Protein AF-A0AAD3DEB6-F1 (afdb_monomer_lite)

pLDDT: mean 83.38, std 15.37, range [36.12, 97.19]

Organism: NCBI:txid47775

Radius of gyration: 23.71 Å; chains: 1; bounding box: 63×52×64 Å

Foldseek 3Di:
DVVVVLLVVLLVQCPDPDDDLVSLVVSCVVSVHDSVVSLQQVQQVDPDDDDDLCCVQQPVNVVVSVNRHDPVVDDDDDDPCVCNVVSNVVSLDDKDFLVLLVLQLVLLVVLLVLLVVCVVVVHQAAAPDDPPDDDRPGDGSVVLSVVSVLVSQLSVVLQVLLVVQAVPWDDDDPDPDPDPDDPARWDKDQLVVVQVSSVVSVLHPVCLVVLLVSLVRSQVSQVVVCVVVVNPDDPRSSPSSVSVNVSSVSSSCQQDFPDPDPPGHRNSRVDMWIWHFDADPDPPGGTTIMID

Sequence (292 aa):
QLKFGKYRNAAASLVGPVPDIEELVAAGKTHGVCPFFLGRDAGKEADIVFLPYNYLLDPSTRRTMADSINWSNAVVIFDEAHNVESVSSDSCSFDITAKQLADAMAETKRCKEVCLERIERGQVALADVPAAGGEAQGPDYRRLAADMDLLASVLKALETGLHTLAAKLPPPPLHGGGGGGGGDSGLTRPGSFLFEFLAQFNITSHTISALNAAIDAASDVLAAAEVEAGRTSGRASTVALQHLQSCLNLAFSTLEPLSDKPGAPPAHKGFRVHVHMQRSWGADKLAAPTLS

InterPro domains:
  IPR002464 DNA/RNA helicase, ATP-dependent, DEAH-box type, conserved site [PS00690] (74-83)
  IPR010614 RAD3-like helicase, DEAD [PF06733] (12-101)
  IPR014013 Helicase superfamily 1/2, ATP-binding domain, DinG/Rad3-type [PS51193] (1-125)
  IPR027417 P-loop containing nucleoside triphosphate hydrolase [G3DSA:3.40.50.300] (2-126)
  IPR045028 Helicase superfamily 1/2, DinG/Rad3-like [PTHR11472] (17-276)
  IPR057498 Rtel1 helicase, ARCH domain [PF23109] (184-279)

Structure (mmCIF, N/CA/C/O backbone):
data_AF-A0AAD3DEB6-F1
#
_entry.id   AF-A0AAD3DEB6-F1
#
loop_
_atom_site.group_PDB
_atom_site.id
_atom_site.type_symbol
_atom_site.label_atom_id
_a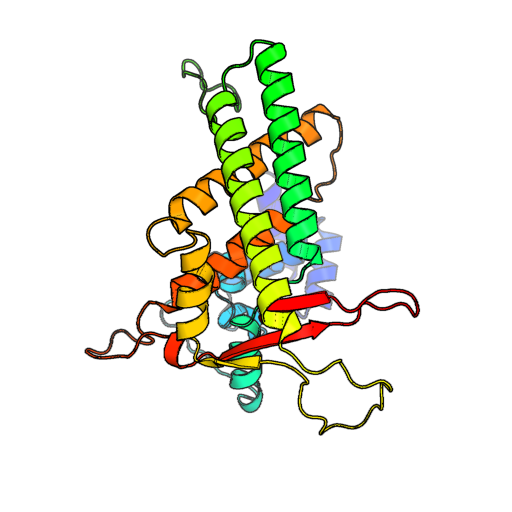tom_site.label_alt_id
_atom_site.label_comp_id
_atom_site.label_asym_id
_atom_site.label_entity_id
_atom_site.label_seq_id
_atom_site.pdbx_PDB_ins_code
_atom_site.Cartn_x
_atom_site.Cartn_y
_atom_site.Cartn_z
_atom_site.occupancy
_atom_site.B_iso_or_equiv
_atom_site.auth_seq_id
_atom_site.auth_comp_id
_atom_site.auth_asym_id
_atom_site.auth_atom_id
_atom_site.pdbx_PDB_model_num
ATOM 1 N N . GLN A 1 1 ? -16.444 -0.164 -30.195 1.00 37.94 1 GLN A N 1
ATOM 2 C CA . GLN A 1 1 ? -15.793 -0.669 -31.427 1.00 37.94 1 GLN A CA 1
ATOM 3 C C . GLN A 1 1 ? -14.828 0.336 -32.087 1.00 37.94 1 GLN A C 1
ATOM 5 O O . GLN A 1 1 ? -13.808 -0.103 -32.589 1.00 37.94 1 GLN A O 1
ATOM 10 N N . LEU A 1 2 ? -15.035 1.665 -32.010 1.00 38.44 2 LEU A N 1
ATOM 11 C CA . LEU A 1 2 ? -14.118 2.672 -32.600 1.00 38.44 2 LEU A CA 1
ATOM 12 C C . LEU A 1 2 ? -12.724 2.804 -31.935 1.00 38.44 2 LEU A C 1
ATOM 14 O O . LEU A 1 2 ? -11.770 3.178 -32.611 1.00 38.44 2 LEU A O 1
ATOM 18 N N . LYS A 1 3 ? -12.577 2.501 -30.632 1.00 49.97 3 LYS A N 1
ATOM 19 C CA . LYS A 1 3 ? -11.284 2.623 -29.919 1.00 49.97 3 LYS A CA 1
ATOM 20 C C . LYS A 1 3 ? -10.227 1.641 -30.448 1.00 49.97 3 LYS A C 1
ATOM 22 O O . LYS A 1 3 ? -9.112 2.064 -30.716 1.00 49.97 3 LYS A O 1
ATOM 27 N N . PHE A 1 4 ? -10.594 0.381 -30.689 1.00 57.25 4 PHE A N 1
ATOM 28 C CA . PHE A 1 4 ? -9.667 -0.651 -31.182 1.00 57.25 4 PHE A CA 1
ATOM 29 C C . PHE A 1 4 ? -9.112 -0.350 -32.583 1.00 57.25 4 PHE A C 1
ATOM 31 O O . PHE A 1 4 ? -7.948 -0.627 -32.853 1.00 57.25 4 PHE A O 1
ATOM 38 N N . GLY A 1 5 ? -9.905 0.286 -33.454 1.00 65.31 5 GLY A N 1
ATOM 39 C CA . GLY A 1 5 ? -9.444 0.683 -34.789 1.00 65.31 5 GLY A CA 1
ATOM 40 C C . GLY A 1 5 ? -8.308 1.710 -34.752 1.00 65.31 5 GLY A C 1
ATOM 41 O O . GLY A 1 5 ? -7.364 1.602 -35.527 1.00 65.31 5 GLY A O 1
ATOM 42 N N . LYS A 1 6 ? -8.355 2.668 -33.812 1.00 72.25 6 LYS A N 1
ATOM 43 C CA . LYS A 1 6 ? -7.310 3.694 -33.668 1.00 72.25 6 LYS A CA 1
ATOM 44 C C . LYS A 1 6 ? -5.983 3.115 -33.178 1.00 72.25 6 LYS A C 1
ATOM 46 O O . LYS A 1 6 ? -4.951 3.447 -33.747 1.00 72.25 6 LYS A O 1
ATOM 51 N N . TYR A 1 7 ? -6.015 2.232 -32.174 1.00 74.75 7 TYR A N 1
ATOM 52 C CA . TYR A 1 7 ? -4.805 1.566 -31.670 1.00 74.75 7 TYR A CA 1
ATOM 53 C C . TYR A 1 7 ? -4.167 0.675 -32.735 1.00 74.75 7 TYR A C 1
ATOM 55 O O . TYR A 1 7 ? -2.957 0.725 -32.920 1.00 74.75 7 TYR A O 1
ATOM 63 N N . ARG A 1 8 ? -4.977 -0.058 -33.511 1.00 73.81 8 ARG A N 1
ATOM 64 C CA . ARG A 1 8 ? -4.469 -0.889 -34.609 1.00 73.81 8 ARG A CA 1
ATOM 65 C C . ARG A 1 8 ? -3.805 -0.064 -35.715 1.00 73.81 8 ARG A C 1
ATOM 67 O O . ARG A 1 8 ? -2.765 -0.462 -36.220 1.00 73.81 8 ARG A O 1
ATOM 74 N N . ASN A 1 9 ? -4.381 1.083 -36.074 1.00 77.94 9 ASN A N 1
ATOM 75 C CA . ASN A 1 9 ? -3.792 1.975 -37.076 1.00 77.94 9 ASN A CA 1
ATOM 76 C C . ASN A 1 9 ? -2.497 2.627 -36.566 1.00 77.94 9 ASN A C 1
ATOM 78 O O . ASN A 1 9 ? -1.526 2.711 -37.310 1.00 77.94 9 ASN A O 1
ATOM 82 N N . ALA A 1 10 ? -2.460 3.024 -35.289 1.00 79.50 10 ALA A N 1
ATOM 83 C CA . ALA A 1 10 ? -1.251 3.544 -34.659 1.00 79.50 10 ALA A CA 1
ATOM 84 C C . ALA A 1 10 ? -0.136 2.486 -34.606 1.00 79.50 10 ALA A C 1
ATOM 86 O O . ALA A 1 10 ? 0.997 2.778 -34.971 1.00 79.50 10 ALA A O 1
ATOM 87 N N . ALA A 1 11 ? -0.462 1.243 -34.241 1.00 76.94 11 ALA A N 1
ATOM 88 C CA . ALA A 1 11 ? 0.489 0.132 -34.260 1.00 76.94 11 ALA A CA 1
ATOM 89 C C . ALA A 1 11 ? 0.989 -0.168 -35.683 1.00 76.94 11 ALA A C 1
ATOM 91 O O . ALA A 1 11 ? 2.180 -0.359 -35.888 1.00 76.94 11 ALA A O 1
ATOM 92 N N . ALA A 1 12 ? 0.107 -0.122 -36.687 1.00 75.75 12 ALA A N 1
ATOM 93 C CA . ALA A 1 12 ? 0.498 -0.282 -38.087 1.00 75.75 12 ALA A CA 1
ATOM 94 C C . ALA A 1 12 ? 1.452 0.828 -38.573 1.00 75.75 12 ALA A C 1
ATOM 96 O O . ALA A 1 12 ? 2.298 0.573 -39.422 1.00 75.75 12 ALA A O 1
ATOM 97 N N . SER A 1 13 ? 1.348 2.046 -38.029 1.00 77.50 13 SER A N 1
ATOM 98 C CA . SER A 1 13 ? 2.284 3.139 -38.341 1.00 77.50 13 SER A CA 1
ATOM 99 C C . SER A 1 13 ? 3.669 2.978 -37.704 1.00 77.50 13 SER A C 1
ATOM 101 O O . SER A 1 13 ? 4.592 3.676 -38.107 1.00 77.50 13 SER A O 1
ATOM 103 N N . LEU A 1 14 ? 3.810 2.049 -36.752 1.00 74.38 14 LEU A N 1
ATOM 104 C CA . LEU A 1 14 ? 5.081 1.647 -36.140 1.00 74.38 14 LEU A CA 1
ATOM 105 C C . LEU A 1 14 ? 5.722 0.448 -36.867 1.00 74.38 14 LEU A C 1
ATOM 107 O O . LEU A 1 14 ? 6.732 -0.079 -36.415 1.00 74.38 14 LEU A O 1
ATOM 111 N N . VAL A 1 15 ? 5.136 -0.016 -37.978 1.00 65.38 15 VAL A N 1
ATOM 112 C CA . VAL A 1 15 ? 5.693 -1.114 -38.781 1.00 65.38 15 VAL A CA 1
ATOM 113 C C . VAL A 1 15 ? 6.899 -0.584 -39.561 1.00 65.38 15 VAL A C 1
ATOM 115 O O . VAL A 1 15 ? 6.748 0.125 -40.556 1.00 65.38 15 VAL A O 1
ATOM 118 N N . GLY A 1 16 ? 8.099 -0.915 -39.087 1.00 69.81 16 GLY A N 1
ATOM 119 C CA . GLY A 1 16 ? 9.371 -0.388 -39.581 1.00 69.81 16 GLY A CA 1
ATOM 120 C C . GLY A 1 16 ? 10.553 -0.840 -38.704 1.00 69.81 16 GLY A C 1
ATOM 121 O O . GLY A 1 16 ? 10.482 -1.937 -38.145 1.00 69.81 16 GLY A O 1
ATOM 122 N N . PRO A 1 17 ? 11.652 -0.061 -38.595 1.00 70.25 17 PRO A N 1
ATOM 123 C CA . PRO A 1 17 ? 12.704 -0.330 -37.608 1.00 70.25 17 PRO A CA 1
ATOM 124 C C . PRO A 1 17 ? 12.130 -0.357 -36.180 1.00 70.25 17 PRO A C 1
ATOM 126 O O . PRO A 1 17 ? 11.039 0.151 -35.943 1.00 70.25 17 PRO A O 1
ATOM 129 N N . VAL A 1 18 ? 12.850 -0.987 -35.244 1.00 79.62 18 VAL A N 1
ATOM 130 C CA . VAL A 1 18 ? 12.429 -1.111 -33.836 1.00 79.62 18 VAL A CA 1
ATOM 131 C C . VAL A 1 18 ? 12.101 0.280 -33.279 1.00 79.62 18 VAL A C 1
ATOM 133 O O . VAL A 1 18 ? 13.022 1.097 -33.210 1.00 79.62 18 VAL A O 1
ATOM 136 N N . PRO A 1 19 ? 10.838 0.556 -32.895 1.00 80.88 19 PRO A N 1
ATOM 137 C CA . PRO A 1 19 ? 10.444 1.899 -32.516 1.00 80.88 19 PRO A CA 1
ATOM 138 C C . PRO A 1 19 ? 11.004 2.272 -31.148 1.00 80.88 19 PRO A C 1
ATOM 140 O O . PRO A 1 19 ? 10.922 1.487 -30.198 1.00 80.88 19 PRO A O 1
ATOM 143 N N . ASP A 1 20 ? 11.540 3.483 -31.042 1.00 86.69 20 ASP A N 1
ATOM 144 C CA . ASP A 1 20 ? 11.929 4.068 -29.762 1.00 86.69 20 ASP A CA 1
ATOM 145 C C . ASP A 1 20 ? 10.734 4.740 -29.051 1.00 86.69 20 ASP A C 1
ATOM 147 O O . ASP A 1 20 ? 9.575 4.696 -29.491 1.00 86.69 20 ASP A O 1
ATOM 151 N N . ILE A 1 21 ? 10.998 5.325 -27.880 1.00 88.12 21 ILE A N 1
ATOM 152 C CA . ILE A 1 21 ? 9.961 5.959 -27.055 1.00 88.12 21 ILE A CA 1
ATOM 153 C C . ILE A 1 21 ? 9.402 7.199 -27.768 1.00 88.12 21 ILE A C 1
ATOM 155 O O . ILE A 1 21 ? 8.198 7.477 -27.704 1.00 88.12 21 ILE A O 1
ATOM 159 N N . GLU A 1 22 ? 10.255 7.945 -28.457 1.00 91.00 22 GLU A N 1
ATOM 160 C CA . GLU A 1 22 ? 9.931 9.162 -29.184 1.00 91.00 22 GLU A CA 1
ATOM 161 C C . GLU A 1 22 ? 8.988 8.872 -30.363 1.00 91.00 22 GLU A C 1
ATOM 163 O O . GLU A 1 22 ? 7.985 9.579 -30.545 1.00 91.00 22 GLU A O 1
ATOM 168 N N . GLU A 1 23 ? 9.238 7.794 -31.103 1.00 89.12 23 GLU A N 1
ATOM 169 C CA . GLU A 1 23 ? 8.397 7.302 -32.195 1.00 89.12 23 GLU A CA 1
ATOM 170 C C . GLU A 1 23 ? 7.039 6.790 -31.690 1.00 89.12 23 GLU A C 1
ATOM 172 O O . GLU A 1 23 ? 5.996 7.143 -32.256 1.00 89.12 23 GLU A O 1
ATOM 177 N N . LEU A 1 24 ? 7.008 6.060 -30.568 1.00 88.19 24 LEU A N 1
ATOM 178 C CA . LEU A 1 24 ? 5.763 5.663 -29.890 1.00 88.19 24 LEU A CA 1
ATOM 179 C C . LEU A 1 24 ? 4.907 6.880 -29.506 1.00 88.19 24 LEU A C 1
ATOM 181 O O . LEU A 1 24 ? 3.682 6.889 -29.696 1.00 88.19 24 LEU A O 1
ATOM 185 N N . VAL A 1 25 ? 5.540 7.936 -28.987 1.00 91.56 25 VAL A N 1
ATOM 186 C CA . VAL A 1 25 ? 4.861 9.190 -28.636 1.00 91.56 25 VAL A CA 1
ATOM 187 C C . VAL A 1 25 ? 4.337 9.904 -29.883 1.00 91.56 25 VAL A C 1
ATOM 189 O O . VAL A 1 25 ? 3.200 10.393 -29.871 1.00 91.56 25 VAL A O 1
ATOM 192 N N . ALA A 1 26 ? 5.120 9.958 -30.961 1.00 90.75 26 ALA A N 1
ATOM 193 C CA . ALA A 1 26 ? 4.710 10.568 -32.224 1.00 90.75 26 ALA A CA 1
ATOM 194 C C . ALA A 1 26 ? 3.516 9.830 -32.858 1.00 90.75 26 ALA A C 1
ATOM 196 O O . ALA A 1 26 ? 2.528 10.468 -33.249 1.00 90.75 26 ALA A O 1
ATOM 197 N N . ALA A 1 27 ? 3.551 8.495 -32.884 1.00 88.94 27 ALA A N 1
ATOM 198 C CA . ALA A 1 27 ? 2.462 7.660 -33.385 1.00 88.94 27 ALA A CA 1
ATOM 199 C C . ALA A 1 27 ? 1.182 7.842 -32.556 1.00 88.94 27 ALA A C 1
ATOM 201 O O . ALA A 1 27 ? 0.096 8.028 -33.122 1.00 88.94 27 ALA A O 1
ATOM 202 N N . GLY A 1 28 ? 1.309 7.868 -31.224 1.00 90.62 28 GLY A N 1
ATOM 203 C CA . GLY A 1 28 ? 0.190 8.109 -30.316 1.00 90.62 28 GLY A CA 1
ATOM 204 C C . GLY A 1 28 ? -0.465 9.476 -30.527 1.00 90.62 28 GLY A C 1
ATOM 205 O O . GLY A 1 28 ? -1.690 9.560 -30.654 1.00 90.62 28 GLY A O 1
ATOM 206 N N . LYS A 1 29 ? 0.338 10.540 -30.667 1.00 90.88 29 LYS A N 1
ATOM 207 C CA . LYS A 1 29 ? -0.156 11.896 -30.976 1.00 90.88 29 LYS A CA 1
ATOM 208 C C . LYS A 1 29 ? -0.878 11.952 -32.322 1.00 90.88 29 LYS A C 1
ATOM 210 O O . LYS A 1 29 ? -1.973 12.504 -32.393 1.00 90.88 29 LYS A O 1
ATOM 215 N N . THR A 1 30 ? -0.299 11.347 -33.357 1.00 91.12 30 THR A N 1
ATOM 216 C CA . THR A 1 30 ? -0.853 11.343 -34.723 1.00 91.12 30 THR A CA 1
ATOM 217 C C . THR A 1 30 ? -2.222 10.665 -34.784 1.00 91.12 30 THR A C 1
ATOM 219 O O . THR A 1 30 ? -3.137 11.155 -35.443 1.00 91.12 30 THR A O 1
ATOM 222 N N . HIS A 1 31 ? -2.391 9.562 -34.054 1.00 89.00 31 HIS A N 1
ATOM 223 C CA . HIS A 1 31 ? -3.609 8.748 -34.099 1.00 89.00 31 HIS A CA 1
ATOM 224 C C . HIS A 1 31 ? -4.587 9.025 -32.945 1.00 89.00 31 HIS A C 1
ATOM 226 O O . HIS A 1 31 ? -5.664 8.421 -32.879 1.00 89.00 31 HIS A O 1
ATOM 232 N N . GLY A 1 32 ? -4.241 9.945 -32.038 1.00 90.94 32 GLY A N 1
ATOM 233 C CA . GLY A 1 32 ? -5.049 10.284 -30.867 1.00 90.94 32 GLY A CA 1
ATOM 234 C C . GLY A 1 32 ? -5.231 9.103 -29.911 1.00 90.94 32 GLY A C 1
ATOM 235 O O . GLY A 1 32 ? -6.334 8.893 -29.396 1.00 90.94 32 GLY A O 1
ATOM 236 N N . VAL A 1 33 ? -4.176 8.310 -29.718 1.00 90.69 33 VAL A N 1
ATOM 237 C CA . VAL A 1 33 ? -4.129 7.194 -28.765 1.00 90.69 33 VAL A CA 1
ATOM 238 C C . VAL A 1 33 ? -3.045 7.435 -27.722 1.00 90.69 33 VAL A C 1
ATOM 240 O O . VAL A 1 33 ? -2.086 8.167 -27.953 1.00 90.69 33 VAL A O 1
ATOM 243 N N . CYS A 1 34 ? -3.203 6.833 -26.548 1.00 90.62 34 CYS A N 1
ATOM 244 C CA . CYS A 1 34 ? -2.222 6.968 -25.481 1.00 90.62 34 CYS A CA 1
ATOM 245 C C . CYS A 1 34 ? -0.965 6.142 -25.823 1.00 90.62 34 CYS A C 1
ATOM 247 O O . CYS A 1 34 ? -1.102 4.925 -25.975 1.00 90.62 34 CYS A O 1
ATOM 249 N N . PRO A 1 35 ? 0.239 6.748 -25.898 1.00 89.81 35 PRO A N 1
ATOM 250 C CA . PRO A 1 35 ? 1.478 6.026 -26.205 1.00 89.81 35 PRO A CA 1
ATOM 251 C C . PRO A 1 35 ? 1.768 4.882 -25.228 1.00 89.81 35 PRO A C 1
ATOM 253 O O . PRO A 1 35 ? 2.204 3.815 -25.639 1.00 89.81 35 PRO A O 1
ATOM 256 N N . PHE A 1 36 ? 1.448 5.073 -23.944 1.00 88.12 36 PHE A N 1
ATOM 257 C CA . PHE A 1 36 ? 1.596 4.041 -22.917 1.00 88.12 36 PHE A CA 1
ATOM 258 C C . PHE A 1 36 ? 0.767 2.788 -23.235 1.00 88.12 36 PHE A C 1
ATOM 260 O O . PHE A 1 36 ? 1.300 1.684 -23.284 1.00 88.12 36 PHE A O 1
ATOM 267 N N . PHE A 1 37 ? -0.533 2.950 -23.507 1.00 87.25 37 PHE A N 1
ATOM 268 C CA . PHE A 1 37 ? -1.393 1.813 -23.849 1.00 87.25 37 PHE A CA 1
ATOM 269 C C . PHE A 1 37 ? -1.052 1.216 -25.217 1.00 87.25 37 PHE A C 1
ATOM 271 O O . PHE A 1 37 ? -1.186 0.010 -25.393 1.00 87.25 37 PHE A O 1
ATOM 278 N N . LEU A 1 38 ? -0.573 2.039 -26.155 1.00 87.06 38 LEU A N 1
ATOM 279 C CA . LEU A 1 38 ? -0.091 1.579 -27.455 1.00 87.06 38 LEU A CA 1
ATOM 280 C C . LEU A 1 38 ? 1.123 0.650 -27.307 1.00 87.06 38 LEU A C 1
ATOM 282 O O . LEU A 1 38 ? 1.094 -0.455 -27.840 1.00 87.06 38 LEU A O 1
ATOM 286 N N . GLY A 1 39 ? 2.143 1.056 -26.543 1.00 85.94 39 GLY A N 1
ATOM 287 C CA . GLY A 1 39 ? 3.310 0.215 -26.255 1.00 85.94 39 GLY A CA 1
ATOM 288 C C . GLY A 1 39 ? 2.942 -1.046 -25.468 1.00 85.94 39 GLY A C 1
ATOM 289 O O . GLY A 1 39 ? 3.437 -2.129 -25.765 1.00 85.94 39 GLY A O 1
ATOM 290 N N . ARG A 1 40 ? 2.001 -0.934 -24.522 1.00 85.75 40 ARG A N 1
ATOM 291 C CA . ARG A 1 40 ? 1.504 -2.074 -23.739 1.00 85.75 40 ARG A CA 1
ATOM 292 C C . ARG A 1 40 ? 0.805 -3.130 -24.599 1.00 85.75 40 ARG A C 1
ATOM 294 O O . ARG A 1 40 ? 0.974 -4.320 -24.357 1.00 85.75 40 ARG A O 1
ATOM 301 N N . ASP A 1 41 ? 0.007 -2.707 -25.578 1.00 84.50 41 ASP A N 1
ATOM 302 C CA . ASP A 1 41 ? -0.624 -3.634 -26.521 1.00 84.50 41 ASP A CA 1
ATOM 303 C C . ASP A 1 41 ? 0.392 -4.211 -27.516 1.00 84.50 41 ASP A C 1
ATOM 305 O O . ASP A 1 41 ? 0.298 -5.392 -27.836 1.00 84.50 41 ASP A O 1
ATOM 309 N N . ALA A 1 42 ? 1.381 -3.423 -27.956 1.00 82.25 42 ALA A N 1
ATOM 310 C CA . ALA A 1 42 ? 2.460 -3.903 -28.823 1.00 82.25 42 ALA A CA 1
ATOM 311 C C . ALA A 1 42 ? 3.339 -4.970 -28.143 1.00 82.25 42 ALA A C 1
ATOM 313 O O . ALA A 1 42 ? 3.732 -5.935 -28.792 1.00 82.25 42 ALA A O 1
ATOM 314 N N . GLY A 1 43 ? 3.585 -4.846 -26.833 1.00 83.44 43 GLY A N 1
ATOM 315 C CA . GLY A 1 43 ? 4.366 -5.815 -26.054 1.00 83.44 43 GLY A CA 1
ATOM 316 C C . GLY A 1 43 ? 3.806 -7.243 -26.056 1.00 83.44 43 GLY A C 1
ATOM 317 O O . GLY A 1 43 ? 4.569 -8.188 -25.878 1.00 83.44 43 GLY A O 1
ATOM 318 N N . LYS A 1 44 ? 2.502 -7.421 -26.319 1.00 84.88 44 LYS A N 1
ATOM 319 C CA . LYS A 1 44 ? 1.848 -8.743 -26.352 1.00 84.88 44 LYS A CA 1
ATOM 320 C C . LYS A 1 44 ? 2.359 -9.637 -27.479 1.00 84.88 44 LYS A C 1
ATOM 322 O O . LYS A 1 44 ? 2.390 -10.851 -27.316 1.00 84.88 44 LYS A O 1
ATOM 327 N N . GLU A 1 45 ? 2.735 -9.025 -28.598 1.00 82.06 45 GLU A N 1
ATOM 328 C CA . GLU A 1 45 ? 3.193 -9.699 -29.819 1.00 82.06 45 GLU A CA 1
ATOM 329 C C . GLU A 1 45 ? 4.696 -9.460 -30.067 1.00 82.06 45 GLU A C 1
ATOM 331 O O . GLU A 1 45 ? 5.197 -9.742 -31.151 1.00 82.06 45 GLU A O 1
ATOM 336 N N . ALA A 1 46 ? 5.417 -8.885 -29.097 1.00 85.19 46 ALA A N 1
ATOM 337 C CA . ALA A 1 46 ? 6.827 -8.543 -29.246 1.00 85.19 46 ALA A CA 1
ATOM 338 C C . ALA A 1 46 ? 7.739 -9.750 -28.975 1.00 85.19 46 ALA A C 1
ATOM 340 O O . ALA A 1 46 ? 7.589 -10.436 -27.965 1.00 85.19 46 ALA A O 1
ATOM 341 N N . ASP A 1 47 ? 8.748 -9.946 -29.829 1.00 87.94 47 ASP A N 1
ATOM 342 C CA . ASP A 1 47 ? 9.787 -10.968 -29.624 1.00 87.94 47 ASP A CA 1
ATOM 343 C C . ASP A 1 47 ? 10.792 -10.573 -28.525 1.00 87.94 47 ASP A C 1
ATOM 345 O O . ASP A 1 47 ? 11.353 -11.428 -27.840 1.00 87.94 47 ASP A O 1
ATOM 349 N N . ILE A 1 48 ? 11.043 -9.267 -28.366 1.00 89.56 48 ILE A N 1
ATOM 350 C CA . ILE A 1 48 ? 11.981 -8.694 -27.393 1.00 89.56 48 ILE A CA 1
ATOM 351 C C . ILE A 1 48 ? 11.295 -7.528 -26.683 1.00 89.56 48 ILE A C 1
ATOM 353 O O . ILE A 1 48 ? 10.800 -6.603 -27.326 1.00 89.56 48 ILE A O 1
ATOM 357 N N . VAL A 1 49 ? 11.315 -7.548 -25.349 1.00 89.50 49 VAL A N 1
ATOM 358 C CA . VAL A 1 49 ? 10.773 -6.479 -24.504 1.00 89.50 49 VAL A CA 1
ATOM 359 C C . VAL A 1 49 ? 11.883 -5.936 -23.611 1.00 89.50 49 VAL A C 1
ATOM 361 O O . VAL A 1 49 ? 12.432 -6.659 -22.782 1.00 89.50 49 VAL A O 1
ATOM 364 N N . PHE A 1 50 ? 12.191 -4.647 -23.757 1.00 90.38 50 PHE A N 1
ATOM 365 C CA . PHE A 1 50 ? 13.070 -3.936 -22.832 1.00 90.38 50 PHE A CA 1
ATOM 366 C C . PHE A 1 50 ? 12.266 -3.488 -21.616 1.00 90.38 50 PHE A C 1
ATOM 368 O O . PHE A 1 50 ? 11.284 -2.755 -21.744 1.00 90.38 50 PHE A O 1
ATOM 375 N N . LEU A 1 51 ? 12.679 -3.942 -20.435 1.00 88.94 51 LEU A N 1
ATOM 376 C CA . LEU A 1 51 ? 11.920 -3.770 -19.207 1.00 88.94 51 LEU A CA 1
ATOM 377 C C . LEU A 1 51 ? 12.830 -3.274 -18.072 1.00 88.94 51 LEU A C 1
ATOM 379 O O . LEU A 1 51 ? 13.841 -3.917 -17.788 1.00 88.94 51 LEU A O 1
ATOM 383 N N . PRO A 1 52 ? 12.477 -2.179 -17.377 1.00 89.81 52 PRO A N 1
ATOM 384 C CA . PRO A 1 52 ? 13.150 -1.804 -16.140 1.00 89.81 52 PRO A CA 1
ATOM 385 C C . PRO A 1 52 ? 12.948 -2.870 -15.053 1.00 89.81 52 PRO A C 1
ATOM 387 O O . PRO A 1 52 ? 11.894 -3.503 -14.979 1.00 89.81 52 PRO A O 1
ATOM 390 N N . TYR A 1 53 ? 13.919 -3.034 -14.154 1.00 92.00 53 TYR A N 1
ATOM 391 C CA . TYR A 1 53 ? 13.886 -4.076 -13.119 1.00 92.00 53 TYR A CA 1
ATOM 392 C C . TYR A 1 53 ? 12.617 -4.091 -12.265 1.00 92.00 53 TYR A C 1
ATOM 394 O O . TYR A 1 53 ? 12.088 -5.162 -11.974 1.00 92.00 53 TYR A O 1
ATOM 402 N N . ASN A 1 54 ? 12.102 -2.924 -11.874 1.00 88.81 54 ASN A N 1
ATOM 403 C CA . ASN A 1 54 ? 10.929 -2.831 -11.006 1.00 88.81 54 ASN A CA 1
ATOM 404 C C . ASN A 1 54 ? 9.677 -3.462 -11.637 1.00 88.81 54 ASN A C 1
ATOM 406 O O . ASN A 1 54 ? 8.844 -3.996 -10.921 1.00 88.81 54 ASN A O 1
ATOM 410 N N . TYR A 1 55 ? 9.559 -3.511 -12.963 1.00 88.81 55 TYR A N 1
ATOM 411 C CA . TYR A 1 55 ? 8.409 -4.144 -13.616 1.00 88.81 55 TYR A CA 1
ATOM 412 C C . TYR A 1 55 ? 8.455 -5.680 -13.547 1.00 88.81 55 TYR A C 1
ATOM 414 O O . TYR A 1 55 ? 7.436 -6.336 -13.765 1.00 88.81 55 TYR A O 1
ATOM 422 N N . LEU A 1 56 ? 9.623 -6.253 -13.242 1.00 89.25 56 LEU A N 1
ATOM 423 C CA . LEU A 1 56 ? 9.813 -7.685 -13.015 1.00 89.25 56 LEU A CA 1
ATOM 424 C C . LEU A 1 56 ? 9.841 -8.033 -11.519 1.00 89.25 56 LEU A C 1
ATOM 426 O O . LEU A 1 56 ? 9.288 -9.063 -11.118 1.00 89.25 56 LEU A O 1
ATOM 430 N N . LEU A 1 57 ? 10.518 -7.207 -10.719 1.00 89.62 57 LEU A N 1
ATOM 431 C CA . LEU A 1 57 ? 10.849 -7.494 -9.323 1.00 89.62 57 LEU A CA 1
ATOM 432 C C . LEU A 1 57 ? 9.781 -7.015 -8.336 1.00 89.62 57 LEU A C 1
ATOM 434 O O . LEU A 1 57 ? 9.549 -7.715 -7.355 1.00 89.62 57 LEU A O 1
ATOM 438 N N . ASP A 1 58 ? 9.092 -5.897 -8.598 1.00 87.25 58 ASP A N 1
ATOM 439 C CA . ASP A 1 58 ? 7.954 -5.470 -7.777 1.00 87.25 58 ASP A CA 1
ATOM 440 C C . ASP A 1 58 ? 6.690 -6.248 -8.199 1.00 87.25 58 ASP A C 1
ATOM 442 O O . ASP A 1 58 ? 6.200 -6.084 -9.326 1.00 87.25 58 ASP A O 1
ATOM 446 N N . PRO A 1 59 ? 6.110 -7.084 -7.312 1.00 82.44 59 PRO A N 1
ATOM 447 C CA . PRO A 1 59 ? 4.907 -7.851 -7.620 1.00 82.44 59 PRO A CA 1
ATOM 448 C C . PRO A 1 59 ? 3.704 -6.984 -8.006 1.00 82.44 59 PRO A C 1
ATOM 450 O O . PRO A 1 59 ? 2.864 -7.430 -8.795 1.00 82.44 59 PRO A O 1
ATOM 453 N N . SER A 1 60 ? 3.590 -5.772 -7.453 1.00 82.06 60 SER A N 1
ATOM 454 C CA . SER A 1 60 ? 2.511 -4.838 -7.776 1.00 82.06 60 SER A CA 1
ATOM 455 C C . SER A 1 60 ? 2.620 -4.383 -9.226 1.00 82.06 60 SER A C 1
ATOM 457 O O . SER A 1 60 ? 1.716 -4.651 -10.025 1.00 82.06 60 SER A O 1
ATOM 459 N N . THR A 1 61 ? 3.766 -3.806 -9.597 1.00 85.62 61 THR A N 1
ATOM 460 C CA . THR A 1 61 ? 4.027 -3.363 -10.971 1.00 85.62 61 THR A CA 1
ATOM 461 C C . THR A 1 61 ? 3.937 -4.530 -11.958 1.00 85.62 61 THR A C 1
ATOM 463 O O . THR A 1 61 ? 3.254 -4.412 -12.980 1.00 85.62 61 THR A O 1
ATOM 466 N N . ARG A 1 62 ? 4.506 -5.698 -11.632 1.00 87.06 62 ARG A N 1
ATOM 467 C CA . ARG A 1 62 ? 4.444 -6.885 -12.500 1.00 87.06 62 ARG A CA 1
ATOM 468 C C . ARG A 1 62 ? 3.012 -7.325 -12.806 1.00 87.06 62 ARG A C 1
ATOM 470 O O . ARG A 1 62 ? 2.715 -7.654 -13.952 1.00 87.06 62 ARG A O 1
ATOM 477 N N . ARG A 1 63 ? 2.101 -7.293 -11.823 1.00 85.12 63 ARG A N 1
ATOM 478 C CA . ARG A 1 63 ? 0.676 -7.616 -12.043 1.00 85.12 63 ARG A CA 1
ATOM 479 C C . ARG A 1 63 ? 0.002 -6.647 -13.010 1.00 85.12 63 ARG A C 1
ATOM 481 O O . ARG A 1 63 ? -0.778 -7.088 -13.846 1.00 85.12 63 ARG A O 1
ATOM 488 N N . THR A 1 64 ? 0.330 -5.355 -12.954 1.00 82.12 64 THR A N 1
ATOM 489 C CA . THR A 1 64 ? -0.244 -4.365 -13.890 1.00 82.12 64 THR A CA 1
ATOM 490 C C . THR A 1 64 ? 0.169 -4.595 -15.350 1.00 82.12 64 THR A C 1
ATOM 492 O O . THR A 1 64 ? -0.531 -4.151 -16.266 1.00 82.12 64 THR A O 1
ATOM 495 N N . MET A 1 65 ? 1.268 -5.329 -15.555 1.00 81.31 65 MET A N 1
ATOM 496 C CA . MET A 1 65 ? 1.822 -5.711 -16.857 1.00 81.31 65 MET A CA 1
ATOM 497 C C . MET A 1 65 ? 1.630 -7.191 -17.204 1.00 81.31 65 MET A C 1
ATOM 499 O O . MET A 1 65 ? 2.138 -7.655 -18.225 1.00 81.31 65 MET A O 1
ATOM 503 N N . ALA A 1 66 ? 0.884 -7.944 -16.391 1.00 79.62 66 ALA A N 1
ATOM 504 C CA . ALA A 1 66 ? 0.670 -9.372 -16.623 1.00 79.62 66 ALA A CA 1
ATOM 505 C C . ALA A 1 66 ? 0.017 -9.643 -17.989 1.00 79.62 66 ALA A C 1
ATOM 507 O O . ALA A 1 66 ? 0.384 -10.596 -18.666 1.00 79.62 66 ALA A O 1
ATOM 508 N N . ASP A 1 67 ? -0.881 -8.755 -18.425 1.00 81.94 67 ASP A N 1
ATOM 509 C CA . ASP A 1 67 ? -1.577 -8.873 -19.710 1.00 81.94 67 ASP A CA 1
ATOM 510 C C . ASP A 1 67 ? -0.763 -8.351 -20.903 1.00 81.94 67 ASP A C 1
ATOM 512 O O . ASP A 1 67 ? -1.226 -8.443 -22.039 1.00 81.94 67 ASP A O 1
ATOM 516 N N . SER A 1 68 ? 0.398 -7.729 -20.674 1.00 82.56 68 SER A N 1
ATOM 517 C CA . SER A 1 68 ? 1.185 -7.077 -21.729 1.00 82.56 68 SER A CA 1
ATOM 518 C C . SER A 1 68 ? 2.441 -7.823 -22.136 1.00 82.56 68 SER A C 1
ATOM 520 O O . SER A 1 68 ? 3.009 -7.504 -23.170 1.00 82.56 68 SER A O 1
ATOM 522 N N . ILE A 1 69 ? 2.896 -8.772 -21.320 1.00 86.50 69 ILE A N 1
ATOM 523 C CA . ILE A 1 69 ? 4.108 -9.550 -21.571 1.00 86.50 69 ILE A CA 1
ATOM 524 C C . ILE A 1 69 ? 3.751 -11.021 -21.397 1.00 86.50 69 ILE A C 1
ATOM 526 O O . ILE A 1 69 ? 3.277 -11.428 -20.335 1.00 86.50 69 ILE A O 1
ATOM 530 N N . ASN A 1 70 ? 3.993 -11.830 -22.428 1.00 85.75 70 ASN A N 1
ATOM 531 C CA . ASN A 1 70 ? 3.858 -13.274 -22.308 1.00 85.75 70 ASN A CA 1
ATOM 532 C C . ASN A 1 70 ? 5.092 -13.855 -21.607 1.00 85.75 70 ASN A C 1
ATOM 534 O O . ASN A 1 70 ? 6.157 -13.993 -22.199 1.00 85.75 70 ASN A O 1
ATOM 538 N N . TRP A 1 71 ? 4.934 -14.213 -20.335 1.00 86.38 71 TRP A N 1
ATOM 539 C CA . TRP A 1 71 ? 6.002 -14.817 -19.535 1.00 86.38 71 TRP A CA 1
ATOM 540 C C . TRP A 1 71 ? 6.212 -16.312 -19.820 1.00 86.38 71 TRP A C 1
ATOM 542 O O . TRP A 1 71 ? 7.211 -16.889 -19.386 1.00 86.38 71 TRP A O 1
ATOM 552 N N . SER A 1 72 ? 5.282 -16.968 -20.520 1.00 87.75 72 SER A N 1
ATOM 553 C CA . SER A 1 72 ? 5.394 -18.392 -20.833 1.00 87.75 72 SER A CA 1
ATOM 554 C C . SER A 1 72 ? 6.519 -18.629 -21.836 1.00 87.75 72 SER A C 1
ATOM 556 O O . SER A 1 72 ? 6.531 -18.029 -22.907 1.00 87.75 72 SER A O 1
ATOM 558 N N . ASN A 1 73 ? 7.458 -19.519 -21.494 1.00 89.44 73 ASN A N 1
ATOM 559 C CA . ASN A 1 73 ? 8.638 -19.826 -22.314 1.00 89.44 73 ASN A CA 1
ATOM 560 C C . ASN A 1 73 ? 9.533 -18.601 -22.621 1.00 89.44 73 ASN A C 1
ATOM 562 O O . ASN A 1 73 ? 10.283 -18.607 -23.596 1.00 89.44 73 ASN A O 1
ATOM 566 N N . ALA A 1 74 ? 9.464 -17.552 -21.795 1.00 91.38 74 ALA A N 1
ATOM 567 C CA . ALA A 1 74 ? 10.298 -16.366 -21.943 1.00 91.38 74 ALA A CA 1
ATOM 568 C C . ALA A 1 74 ? 11.721 -16.604 -21.406 1.00 91.38 74 ALA A C 1
ATOM 570 O O . ALA A 1 74 ? 11.913 -17.238 -20.365 1.00 91.38 74 ALA A O 1
ATOM 571 N N . VAL A 1 75 ? 12.720 -16.039 -22.088 1.00 94.31 75 VAL A N 1
ATOM 572 C CA . VAL A 1 75 ? 14.099 -15.947 -21.587 1.00 94.31 75 VAL A CA 1
ATOM 573 C C . VAL A 1 75 ? 14.294 -14.566 -20.975 1.00 94.31 75 VAL A C 1
ATOM 575 O O . VAL A 1 75 ? 14.155 -13.556 -21.659 1.00 94.31 75 VAL A O 1
ATOM 578 N N . VAL A 1 76 ? 14.627 -14.521 -19.685 1.00 93.50 76 VAL A N 1
ATOM 579 C CA . VAL A 1 76 ? 14.884 -13.268 -18.963 1.00 93.50 76 VAL A CA 1
ATOM 580 C C . VAL A 1 76 ? 16.387 -13.027 -18.889 1.00 93.50 76 VAL A C 1
ATOM 582 O O . VAL A 1 76 ? 17.127 -13.868 -18.379 1.00 93.50 76 VAL A O 1
ATOM 585 N N . ILE A 1 77 ? 16.829 -11.868 -19.379 1.00 95.06 77 ILE A N 1
ATOM 586 C CA . ILE A 1 77 ? 18.228 -11.435 -19.344 1.00 95.06 77 ILE A CA 1
ATOM 587 C C . ILE A 1 77 ? 18.321 -10.213 -18.432 1.00 95.06 77 ILE A C 1
ATOM 589 O O . ILE A 1 77 ? 17.729 -9.175 -18.719 1.00 95.06 77 ILE A O 1
ATOM 593 N N . PHE A 1 78 ? 19.064 -10.338 -17.333 1.00 94.62 78 PHE A N 1
ATOM 594 C CA . PHE A 1 78 ? 19.427 -9.195 -16.501 1.00 94.62 78 PHE A CA 1
ATOM 595 C C . PHE A 1 78 ? 20.686 -8.547 -17.069 1.00 94.62 78 PHE A C 1
ATOM 597 O O . PHE A 1 78 ? 21.772 -9.117 -16.969 1.00 94.62 78 PHE A O 1
ATOM 604 N N . ASP A 1 79 ? 20.534 -7.363 -17.651 1.00 95.00 79 ASP A N 1
ATOM 605 C CA . ASP A 1 79 ? 21.667 -6.497 -17.970 1.00 95.00 79 ASP A CA 1
ATOM 606 C C . ASP A 1 79 ? 22.134 -5.768 -16.706 1.00 95.00 79 ASP A C 1
ATOM 608 O O . ASP A 1 79 ? 21.290 -5.407 -15.894 1.00 95.00 79 ASP A O 1
ATOM 612 N N . GLU A 1 80 ? 23.439 -5.577 -16.510 1.00 92.94 80 GLU A N 1
ATOM 613 C CA . GLU A 1 80 ? 24.017 -4.924 -15.318 1.00 92.94 80 GLU A CA 1
ATOM 614 C C . GLU A 1 80 ? 23.513 -5.471 -13.965 1.00 92.94 80 GLU A C 1
ATOM 616 O O . GLU A 1 80 ? 23.213 -4.729 -13.026 1.00 92.94 80 GLU A O 1
ATOM 621 N N . ALA A 1 81 ? 23.446 -6.804 -13.847 1.00 90.94 81 ALA A N 1
ATOM 622 C CA . ALA A 1 81 ? 22.801 -7.525 -12.741 1.00 90.94 81 ALA A CA 1
ATOM 623 C C . ALA A 1 81 ? 23.321 -7.205 -11.318 1.00 90.94 81 ALA A C 1
ATOM 625 O O . ALA A 1 81 ? 22.743 -7.665 -10.333 1.00 90.94 81 ALA A O 1
ATOM 626 N N . HIS A 1 82 ? 24.380 -6.404 -11.183 1.00 92.56 82 HIS A N 1
ATOM 627 C CA . HIS A 1 82 ? 24.884 -5.925 -9.898 1.00 92.56 82 HIS A CA 1
ATOM 628 C C . HIS A 1 82 ? 23.873 -5.039 -9.142 1.00 92.56 82 HIS A C 1
ATOM 630 O O . HIS A 1 82 ? 23.947 -4.951 -7.920 1.00 92.56 82 HIS A O 1
ATOM 636 N N . ASN A 1 83 ? 22.902 -4.430 -9.836 1.00 89.62 83 ASN A N 1
ATOM 637 C CA . ASN A 1 83 ? 21.849 -3.604 -9.226 1.00 89.62 83 ASN A CA 1
ATOM 638 C C . ASN A 1 83 ? 20.593 -4.398 -8.813 1.00 89.62 83 ASN A C 1
ATOM 640 O O . ASN A 1 83 ? 19.653 -3.833 -8.260 1.00 89.62 83 ASN A O 1
ATOM 644 N N . VAL A 1 84 ? 20.529 -5.702 -9.101 1.00 92.12 84 VAL A N 1
ATOM 645 C CA . VAL A 1 84 ? 19.316 -6.503 -8.855 1.00 92.12 84 VAL A CA 1
ATOM 646 C C . VAL A 1 84 ? 19.027 -6.641 -7.363 1.00 92.12 84 VAL A C 1
ATOM 648 O O . VAL A 1 84 ? 17.864 -6.600 -6.965 1.00 92.12 84 VAL A O 1
ATOM 651 N N . GLU A 1 85 ? 20.062 -6.780 -6.532 1.00 91.25 85 GLU A N 1
ATOM 652 C CA . GLU A 1 85 ? 19.908 -6.922 -5.081 1.00 91.25 85 GLU A CA 1
ATOM 653 C C . GLU A 1 85 ? 19.276 -5.675 -4.456 1.00 91.25 85 GLU A C 1
ATOM 655 O O . GLU A 1 85 ? 18.272 -5.792 -3.755 1.00 91.25 85 GLU A O 1
ATOM 660 N N . SER A 1 86 ? 19.814 -4.486 -4.749 1.00 91.44 86 SER A N 1
ATOM 661 C CA . SER A 1 86 ? 19.298 -3.227 -4.203 1.00 91.44 86 SER A CA 1
ATOM 662 C C . SER A 1 86 ? 17.862 -2.974 -4.652 1.00 91.44 86 SER A C 1
ATOM 664 O O . SER A 1 86 ? 17.004 -2.727 -3.813 1.00 91.44 86 SER A O 1
ATOM 666 N N . VAL A 1 87 ? 17.554 -3.157 -5.941 1.00 91.06 87 VAL A N 1
ATOM 667 C CA . VAL A 1 87 ? 16.184 -2.969 -6.447 1.00 91.06 87 VAL A CA 1
ATOM 668 C C . VAL A 1 87 ? 15.207 -3.991 -5.855 1.00 91.06 87 VAL A C 1
ATOM 670 O O . VAL A 1 87 ? 14.060 -3.645 -5.567 1.00 91.06 87 VAL A O 1
ATOM 673 N N . SER A 1 88 ? 15.641 -5.236 -5.638 1.00 89.25 88 SER A N 1
ATOM 674 C CA . SER A 1 88 ? 14.814 -6.253 -4.969 1.00 89.25 88 SER A CA 1
ATOM 675 C C . SER A 1 88 ? 14.555 -5.892 -3.506 1.00 89.25 88 SER A C 1
ATOM 677 O O . SER A 1 88 ? 13.420 -6.009 -3.042 1.00 89.25 88 SER A O 1
ATOM 679 N N . SER A 1 89 ? 15.594 -5.438 -2.796 1.00 90.00 89 SER A N 1
ATOM 680 C CA . SER A 1 89 ? 15.506 -4.987 -1.406 1.00 90.00 89 SER A CA 1
ATOM 681 C C . SER A 1 89 ? 14.545 -3.809 -1.281 1.00 90.00 89 SER A C 1
ATOM 683 O O . SER A 1 89 ? 13.618 -3.865 -0.476 1.00 90.00 89 SER A O 1
ATOM 685 N N . ASP A 1 90 ? 14.703 -2.787 -2.122 1.00 89.69 90 ASP A N 1
ATOM 686 C CA . ASP A 1 90 ? 13.849 -1.599 -2.130 1.00 89.69 90 ASP A CA 1
ATOM 687 C C . ASP A 1 90 ? 12.388 -1.954 -2.443 1.00 89.69 90 ASP A C 1
ATOM 689 O O . ASP A 1 90 ? 11.480 -1.475 -1.770 1.00 89.69 90 ASP A O 1
ATOM 693 N N . SER A 1 91 ? 12.148 -2.857 -3.404 1.00 88.12 91 SER A N 1
ATOM 694 C CA . SER A 1 91 ? 10.790 -3.304 -3.773 1.00 88.12 91 SER A CA 1
ATOM 695 C C . SER A 1 91 ? 10.078 -4.074 -2.653 1.00 88.12 91 SER A C 1
ATOM 697 O O . SER A 1 91 ? 8.851 -4.156 -2.647 1.00 88.12 91 SER A O 1
ATOM 699 N N . CYS A 1 92 ? 10.837 -4.655 -1.720 1.00 89.12 92 CYS A N 1
ATOM 700 C CA . CYS A 1 92 ? 10.307 -5.390 -0.570 1.00 89.12 92 CYS A CA 1
ATOM 701 C C . CYS A 1 92 ? 10.390 -4.597 0.745 1.00 89.12 92 CYS A C 1
ATOM 703 O O . CYS A 1 92 ? 10.021 -5.132 1.792 1.00 89.12 92 CYS A O 1
ATOM 705 N N . SER A 1 93 ? 10.869 -3.354 0.705 1.00 92.50 93 SER A N 1
ATOM 706 C CA . SER A 1 93 ? 10.990 -2.478 1.872 1.00 92.50 93 SER A CA 1
ATOM 707 C C . SER A 1 93 ? 9.821 -1.498 1.922 1.00 92.50 93 SER A C 1
ATOM 709 O O . SER A 1 93 ? 9.257 -1.123 0.893 1.00 92.50 93 SER A O 1
ATOM 711 N N . PHE A 1 94 ? 9.433 -1.073 3.121 1.00 94.50 94 PHE A N 1
ATOM 712 C CA . PHE A 1 94 ? 8.380 -0.079 3.289 1.00 94.50 94 PHE A CA 1
ATOM 713 C C . PHE A 1 94 ? 8.580 0.720 4.569 1.00 94.50 94 PHE A C 1
ATOM 715 O O . PHE A 1 94 ? 9.108 0.205 5.543 1.00 94.50 94 PHE A O 1
ATOM 722 N N . ASP A 1 95 ? 8.049 1.941 4.586 1.00 94.00 95 ASP A N 1
ATOM 723 C CA . ASP A 1 95 ? 8.010 2.774 5.783 1.00 94.00 95 ASP A CA 1
ATOM 724 C C . ASP A 1 95 ? 6.568 2.998 6.248 1.00 94.00 95 ASP A C 1
ATOM 726 O O . ASP A 1 95 ? 5.668 3.302 5.449 1.00 94.00 95 ASP A O 1
ATOM 730 N N . ILE A 1 96 ? 6.371 2.908 7.564 1.00 95.06 96 ILE A N 1
ATOM 731 C CA . ILE A 1 96 ? 5.194 3.399 8.281 1.00 95.06 96 ILE A CA 1
ATOM 732 C C . ILE A 1 96 ? 5.646 4.553 9.180 1.00 95.06 96 ILE A C 1
ATOM 734 O O . ILE A 1 96 ? 6.208 4.369 10.262 1.00 95.06 96 ILE A O 1
ATOM 738 N N . THR A 1 97 ? 5.389 5.769 8.712 1.00 92.94 97 THR A N 1
ATOM 739 C CA . THR A 1 97 ? 5.679 7.025 9.413 1.00 92.94 97 THR A CA 1
ATOM 740 C C . THR A 1 97 ? 4.508 7.448 10.299 1.00 92.94 97 THR A C 1
ATOM 742 O O . THR A 1 97 ? 3.342 7.183 9.988 1.00 92.94 97 THR A O 1
ATOM 745 N N . ALA A 1 98 ? 4.788 8.217 11.357 1.00 90.94 98 ALA A N 1
ATOM 746 C CA . ALA A 1 98 ? 3.737 8.834 12.175 1.00 90.94 98 ALA A CA 1
ATOM 747 C C . ALA A 1 98 ? 2.743 9.671 11.343 1.00 90.94 98 ALA A C 1
ATOM 749 O O . ALA A 1 98 ? 1.544 9.665 11.607 1.00 90.94 98 ALA A O 1
ATOM 750 N N . LYS A 1 99 ? 3.218 10.344 10.282 1.00 90.75 99 LYS A N 1
ATOM 751 C CA . LYS A 1 99 ? 2.345 11.099 9.373 1.00 90.75 99 LYS A CA 1
ATOM 752 C C . LYS A 1 99 ? 1.369 10.184 8.630 1.00 90.75 99 LYS A C 1
ATOM 754 O O . LYS A 1 99 ? 0.194 10.518 8.549 1.00 90.75 99 LYS A O 1
ATOM 759 N N . GLN A 1 100 ? 1.832 9.050 8.099 1.00 93.19 100 GLN A N 1
ATOM 760 C CA . GLN A 1 100 ? 0.954 8.095 7.410 1.00 93.19 100 GLN A CA 1
ATOM 761 C C . GLN A 1 100 ? -0.104 7.519 8.355 1.00 93.19 100 GLN A C 1
ATOM 763 O O . GLN A 1 100 ? -1.256 7.391 7.953 1.00 93.19 100 GLN A O 1
ATOM 768 N N . LEU A 1 101 ? 0.250 7.236 9.614 1.00 94.31 101 LEU A N 1
ATOM 769 C CA . LEU A 1 101 ? -0.724 6.802 10.622 1.00 94.31 101 LEU A CA 1
ATOM 770 C C . LEU A 1 101 ? -1.744 7.901 10.946 1.00 94.31 101 LEU A C 1
ATOM 772 O O . LEU A 1 101 ? -2.941 7.624 11.000 1.00 94.31 101 LEU A O 1
ATOM 776 N N . ALA A 1 102 ? -1.294 9.148 11.107 1.00 93.12 102 ALA A N 1
ATOM 777 C CA . ALA A 1 102 ? -2.174 10.290 11.346 1.00 93.12 102 ALA A CA 1
ATOM 778 C C . ALA A 1 102 ? -3.146 10.538 10.181 1.00 93.12 102 ALA A C 1
ATOM 780 O O . ALA A 1 102 ? -4.344 10.727 10.405 1.00 93.12 102 ALA A O 1
ATOM 781 N N . ASP A 1 103 ? -2.647 10.483 8.944 1.00 94.00 103 ASP A N 1
ATOM 782 C CA . ASP A 1 103 ? -3.466 10.617 7.740 1.00 94.00 103 ASP A CA 1
ATOM 783 C C . ASP A 1 103 ? -4.475 9.456 7.640 1.00 94.00 103 ASP A C 1
ATOM 785 O O . ASP A 1 103 ? -5.662 9.699 7.431 1.00 94.00 103 ASP A O 1
ATOM 789 N N . ALA A 1 104 ? -4.049 8.212 7.890 1.00 95.62 104 ALA A N 1
ATOM 790 C CA . ALA A 1 104 ? -4.932 7.043 7.891 1.00 95.62 104 ALA A CA 1
ATOM 791 C C . ALA A 1 104 ? -6.047 7.163 8.946 1.00 95.62 104 ALA A C 1
ATOM 793 O O . ALA A 1 104 ? -7.212 6.896 8.654 1.00 95.62 104 ALA A O 1
ATOM 794 N N . MET A 1 105 ? -5.736 7.641 10.156 1.00 95.88 105 MET A N 1
ATOM 795 C CA . MET A 1 105 ? -6.752 7.918 11.179 1.00 95.88 105 MET A CA 1
ATOM 796 C C . MET A 1 105 ? -7.742 9.002 10.730 1.00 95.88 105 MET A C 1
ATOM 798 O O . MET A 1 105 ? -8.946 8.862 10.956 1.00 95.88 105 MET A O 1
ATOM 802 N N . ALA A 1 106 ? -7.278 10.062 10.066 1.00 95.25 106 ALA A N 1
ATOM 803 C CA . ALA A 1 106 ? -8.169 11.085 9.520 1.00 95.25 106 ALA A CA 1
ATOM 804 C C . ALA A 1 106 ? -9.112 10.510 8.446 1.00 95.25 106 ALA A C 1
ATOM 806 O O . ALA A 1 106 ? -10.302 10.839 8.436 1.00 95.25 106 ALA A O 1
ATOM 807 N N . GLU A 1 107 ? -8.614 9.609 7.596 1.00 95.19 107 GLU A N 1
ATOM 808 C CA . GLU A 1 107 ? -9.415 8.899 6.594 1.00 95.19 107 GLU A CA 1
ATOM 809 C C . GLU A 1 107 ? -10.465 7.979 7.246 1.00 95.19 107 GLU A C 1
ATOM 811 O O . GLU A 1 107 ? -11.633 8.031 6.851 1.00 95.19 107 GLU A O 1
ATOM 816 N N . THR A 1 108 ? -10.120 7.227 8.306 1.00 96.56 108 THR A N 1
ATOM 817 C CA . THR A 1 108 ? -11.111 6.410 9.050 1.00 96.56 108 THR A CA 1
ATOM 818 C C . THR A 1 108 ? -12.233 7.258 9.645 1.00 96.56 108 THR A C 1
ATOM 820 O O . THR A 1 108 ? -13.413 6.921 9.519 1.00 96.56 108 THR A O 1
ATOM 823 N N . LYS A 1 109 ? -11.883 8.405 10.244 1.00 96.25 109 LYS A N 1
ATOM 824 C CA . LYS A 1 109 ? -12.851 9.333 10.831 1.00 96.25 109 LYS A CA 1
ATOM 825 C C . LYS A 1 109 ? -13.793 9.885 9.765 1.00 96.25 109 LYS A C 1
ATOM 827 O O . LYS A 1 109 ? -15.006 9.869 9.960 1.00 96.25 109 LYS A O 1
ATOM 832 N N . ARG A 1 110 ? -13.245 10.312 8.626 1.00 95.00 110 ARG A N 1
ATOM 833 C CA . ARG A 1 110 ? -14.034 10.803 7.493 1.00 95.00 110 ARG A CA 1
ATOM 834 C C . ARG A 1 110 ? -14.973 9.723 6.952 1.00 95.00 110 ARG A C 1
ATOM 836 O O . ARG A 1 110 ? -16.137 10.012 6.694 1.00 95.00 110 ARG A O 1
ATOM 843 N N . CYS A 1 111 ? -14.499 8.485 6.799 1.00 95.44 111 CYS A N 1
ATOM 844 C CA . CYS A 1 111 ? -15.342 7.377 6.347 1.00 95.44 111 CYS A CA 1
ATOM 845 C C . CYS A 1 111 ? -16.515 7.143 7.306 1.00 95.44 111 CYS A C 1
ATOM 847 O O . CYS A 1 111 ? -17.656 6.990 6.868 1.00 95.44 111 CYS A O 1
ATOM 849 N N . LYS A 1 112 ? -16.252 7.169 8.617 1.00 96.25 112 LYS A N 1
ATOM 850 C CA . LYS A 1 112 ? -17.295 7.058 9.639 1.00 96.25 112 LYS A CA 1
ATOM 851 C C . LYS A 1 112 ? -18.319 8.190 9.539 1.00 96.25 112 LYS A C 1
ATOM 853 O O . LYS A 1 112 ? -19.513 7.908 9.573 1.00 96.25 112 LYS A O 1
ATOM 858 N N . GLU A 1 113 ? -17.875 9.440 9.410 1.00 95.50 113 GLU A N 1
ATOM 859 C CA . GLU A 1 113 ? -18.762 10.604 9.247 1.00 95.50 113 GLU A CA 1
ATOM 860 C C . GLU A 1 113 ? -19.692 10.420 8.038 1.00 95.50 113 GLU A C 1
ATOM 862 O O . GLU A 1 113 ? -20.908 10.517 8.186 1.00 95.50 113 GLU A O 1
ATOM 867 N N . VAL A 1 114 ? -19.145 10.013 6.887 1.00 93.81 114 VAL A N 1
ATOM 868 C CA . VAL A 1 114 ? -19.939 9.700 5.686 1.00 93.81 114 VAL A CA 1
ATOM 869 C C . VAL A 1 114 ? -20.943 8.574 5.952 1.00 93.81 114 VAL A C 1
ATOM 871 O O . VAL A 1 114 ? -22.105 8.687 5.570 1.00 93.81 114 VAL A O 1
ATOM 874 N N . CYS A 1 115 ? -20.539 7.494 6.627 1.00 94.31 115 CYS A N 1
ATOM 875 C CA . CYS A 1 115 ? -21.454 6.399 6.965 1.00 94.31 115 CYS A CA 1
ATOM 876 C C . CYS A 1 115 ? -22.622 6.881 7.839 1.00 94.31 115 CYS A C 1
ATOM 878 O O . CYS A 1 115 ? -23.770 6.522 7.578 1.00 94.31 115 CYS A O 1
ATOM 880 N N . LEU A 1 116 ? -22.347 7.712 8.849 1.00 94.81 116 LEU A N 1
ATOM 881 C CA . LEU A 1 116 ? -23.369 8.264 9.742 1.00 94.81 116 LEU A CA 1
ATOM 882 C C . LEU A 1 116 ? -24.336 9.192 9.000 1.00 94.81 116 LEU A C 1
ATOM 884 O O . LEU A 1 116 ? -25.547 9.015 9.129 1.00 94.81 116 LEU A O 1
ATOM 888 N N . GLU A 1 117 ? -23.831 10.097 8.158 1.00 93.25 117 GLU A N 1
ATOM 889 C CA . GLU A 1 117 ? -24.672 10.964 7.319 1.00 93.25 117 GLU A CA 1
ATOM 890 C C . GLU A 1 117 ? -25.610 10.149 6.412 1.00 93.25 117 GLU A C 1
ATOM 892 O O . GLU A 1 117 ? -26.774 10.504 6.212 1.00 93.25 117 GLU A O 1
ATOM 897 N N . ARG A 1 118 ? -25.123 9.030 5.863 1.00 91.31 118 ARG A N 1
ATOM 898 C CA . ARG A 1 118 ? -25.923 8.136 5.012 1.00 91.31 118 ARG A CA 1
ATOM 899 C C . ARG A 1 118 ? -26.996 7.386 5.802 1.00 91.31 118 ARG A C 1
ATOM 901 O O . ARG A 1 118 ? -28.133 7.294 5.335 1.00 91.31 118 ARG A O 1
ATOM 908 N N . ILE A 1 119 ? -26.679 6.934 7.016 1.00 92.06 119 ILE A N 1
ATOM 909 C CA . ILE A 1 119 ? -27.656 6.327 7.936 1.00 92.06 119 ILE A CA 1
ATOM 910 C C . ILE A 1 119 ? -28.762 7.329 8.290 1.00 92.06 119 ILE A C 1
ATOM 912 O O . ILE A 1 119 ? -29.940 6.969 8.267 1.00 92.06 119 ILE A O 1
ATOM 916 N N . GLU A 1 120 ? -28.409 8.584 8.580 1.00 92.38 120 GLU A N 1
ATOM 917 C CA . GLU A 1 120 ? -29.374 9.653 8.880 1.00 92.38 120 GLU A CA 1
ATOM 918 C C . GLU A 1 120 ? -30.299 9.954 7.693 1.00 92.38 120 GLU A C 1
ATOM 920 O O . GLU A 1 120 ? -31.485 10.227 7.880 1.00 92.38 120 GLU A O 1
ATOM 925 N N . ARG A 1 121 ? -29.793 9.821 6.461 1.00 90.75 121 ARG A N 1
ATOM 926 C CA . ARG A 1 121 ? -30.583 9.914 5.218 1.00 90.75 121 ARG A CA 1
ATOM 927 C C . ARG A 1 121 ? -31.434 8.669 4.929 1.00 90.75 121 ARG A C 1
ATOM 929 O O . ARG A 1 121 ? -32.086 8.614 3.888 1.00 90.75 121 ARG A O 1
ATOM 936 N N . GLY A 1 122 ? -31.440 7.675 5.817 1.00 87.50 122 GLY A N 1
ATOM 937 C CA . GLY A 1 122 ? -32.207 6.437 5.666 1.00 87.50 122 GLY A CA 1
ATOM 938 C C . GLY A 1 122 ? -31.578 5.412 4.717 1.00 87.50 122 GLY A C 1
ATOM 939 O O . GLY A 1 122 ? -32.249 4.457 4.328 1.00 87.50 122 GLY A O 1
ATOM 940 N N . GLN A 1 123 ? -30.309 5.585 4.337 1.00 84.69 123 GLN A N 1
ATOM 941 C CA . GLN A 1 123 ? -29.579 4.615 3.523 1.00 84.69 123 GLN A CA 1
ATOM 942 C C . GLN A 1 123 ? -28.973 3.535 4.423 1.00 84.69 123 GLN A C 1
ATOM 944 O O . GLN A 1 123 ? -28.406 3.828 5.474 1.00 84.69 123 GLN A O 1
ATOM 949 N N . VAL A 1 124 ? -29.085 2.274 4.004 1.00 78.12 124 VAL A N 1
ATOM 950 C CA . VAL A 1 124 ? -28.649 1.123 4.816 1.00 78.12 124 VAL A CA 1
ATOM 951 C C . VAL A 1 124 ? -27.330 0.526 4.317 1.00 78.12 124 VAL A C 1
ATOM 953 O O . VAL A 1 124 ? -26.557 0.006 5.115 1.00 78.12 124 VAL A O 1
ATOM 956 N N . ALA A 1 125 ? -27.050 0.648 3.019 1.00 80.88 125 ALA A N 1
ATOM 957 C CA . ALA A 1 125 ? -25.833 0.159 2.380 1.00 80.88 125 ALA A CA 1
ATOM 958 C C . ALA A 1 125 ? -25.482 0.988 1.135 1.00 80.88 125 ALA A C 1
ATOM 960 O O . ALA A 1 125 ? -26.311 1.766 0.641 1.00 80.88 125 ALA A O 1
ATOM 961 N N . LEU A 1 126 ? -24.255 0.825 0.629 1.00 70.94 126 LEU A N 1
ATOM 962 C CA . LEU A 1 126 ? -23.883 1.327 -0.698 1.00 70.94 126 LEU A CA 1
ATOM 963 C C . LEU A 1 126 ? -24.715 0.596 -1.758 1.00 70.94 126 LEU A C 1
ATOM 965 O O . LEU A 1 126 ? -24.873 -0.618 -1.708 1.00 70.94 126 LEU A O 1
ATOM 969 N N . ALA A 1 127 ? -25.307 1.347 -2.680 1.00 64.31 127 ALA A N 1
ATOM 970 C CA . ALA A 1 127 ? -26.039 0.793 -3.807 1.00 64.31 127 ALA A CA 1
ATOM 971 C C . ALA A 1 127 ? -25.267 1.162 -5.069 1.00 64.31 127 ALA A C 1
ATOM 973 O O . ALA A 1 127 ? -25.496 2.227 -5.644 1.00 64.31 127 ALA A O 1
ATOM 974 N N . ASP A 1 128 ? -24.333 0.316 -5.487 1.00 54.06 128 ASP A N 1
ATOM 975 C CA . ASP A 1 128 ? -23.767 0.475 -6.820 1.00 54.06 128 ASP A CA 1
ATOM 976 C C . ASP A 1 128 ? -24.825 0.054 -7.853 1.00 54.06 128 ASP A C 1
ATOM 978 O O . ASP A 1 128 ? -25.372 -1.037 -7.767 1.00 54.06 128 ASP A O 1
ATOM 982 N N . VAL A 1 129 ? -25.145 0.976 -8.773 1.00 44.78 129 VAL A N 1
ATOM 983 C CA . VAL A 1 129 ? -25.615 0.806 -10.171 1.00 44.78 129 VAL A CA 1
ATOM 984 C C . VAL A 1 129 ? -26.589 -0.366 -10.456 1.00 44.78 129 VAL A C 1
ATOM 986 O O . VAL A 1 129 ? -26.265 -1.525 -10.231 1.00 44.78 129 VAL A O 1
ATOM 989 N N . PRO A 1 130 ? -27.765 -0.123 -11.077 1.00 40.66 130 PRO A N 1
ATOM 990 C CA . PRO A 1 130 ? -28.885 -1.063 -11.081 1.00 40.66 130 PRO A CA 1
ATOM 991 C C . PRO A 1 130 ? -28.534 -2.413 -11.722 1.00 40.66 130 PRO A C 1
ATOM 993 O O . PRO A 1 130 ? -28.544 -2.559 -12.945 1.00 40.66 130 PRO A O 1
ATOM 996 N N . ALA A 1 131 ? -28.352 -3.441 -10.894 1.00 42.00 131 ALA A N 1
ATOM 997 C CA . ALA A 1 131 ? -28.764 -4.774 -11.288 1.00 42.00 131 ALA A CA 1
ATOM 998 C C . ALA A 1 131 ? -30.289 -4.721 -11.406 1.00 42.00 131 ALA A C 1
ATOM 1000 O O . ALA A 1 131 ? -30.986 -4.444 -10.429 1.00 42.00 131 ALA A O 1
ATOM 1001 N N . ALA A 1 132 ? -30.813 -4.926 -12.612 1.00 40.19 132 ALA A N 1
ATOM 1002 C CA . ALA A 1 132 ? -32.239 -5.121 -12.819 1.00 40.19 132 ALA A CA 1
ATOM 1003 C C . ALA A 1 132 ? -32.722 -6.268 -11.903 1.00 40.19 132 ALA A C 1
ATOM 1005 O O . ALA A 1 132 ? -32.571 -7.437 -12.245 1.00 40.19 132 ALA A O 1
ATOM 1006 N N . GLY A 1 133 ? -33.255 -5.925 -10.723 1.00 44.97 133 GLY A N 1
ATOM 1007 C CA . GLY A 1 133 ? -33.847 -6.862 -9.764 1.00 44.97 133 GLY A CA 1
ATOM 1008 C C . GLY A 1 133 ? -32.957 -7.417 -8.637 1.00 44.97 133 GLY A C 1
ATOM 1009 O O . GLY A 1 133 ? -33.311 -8.469 -8.113 1.00 44.97 133 GLY A O 1
ATOM 1010 N N . GLY A 1 134 ? -31.852 -6.771 -8.239 1.00 49.94 134 GLY A N 1
ATOM 1011 C CA . GLY A 1 134 ? -31.005 -7.228 -7.114 1.00 49.94 134 GLY A CA 1
ATOM 1012 C C . GLY A 1 134 ? -31.060 -6.334 -5.864 1.00 49.94 134 GLY A C 1
ATOM 1013 O O . GLY A 1 134 ? -31.172 -5.118 -5.988 1.00 49.94 134 GLY A O 1
ATOM 1014 N N . GLU A 1 135 ? -30.978 -6.936 -4.668 1.00 49.91 135 GLU A N 1
ATOM 1015 C CA . GLU A 1 135 ? -30.831 -6.247 -3.370 1.00 49.91 135 GLU A CA 1
ATOM 1016 C C . GLU A 1 135 ? -29.569 -5.359 -3.319 1.00 49.91 135 GLU A C 1
ATOM 1018 O O . GLU A 1 135 ? -28.631 -5.560 -4.089 1.00 49.91 135 GLU A O 1
ATOM 1023 N N . ALA A 1 136 ? -29.535 -4.380 -2.405 1.00 53.47 136 ALA A N 1
ATOM 1024 C CA . ALA A 1 136 ? -28.397 -3.474 -2.226 1.00 53.47 136 ALA A CA 1
ATOM 1025 C C . ALA A 1 136 ? -27.091 -4.254 -1.968 1.00 53.47 136 ALA A C 1
ATOM 1027 O O . ALA A 1 136 ? -26.903 -4.832 -0.899 1.00 53.47 136 ALA A O 1
ATOM 1028 N N . GLN A 1 137 ? -26.189 -4.264 -2.952 1.00 58.75 137 GLN A N 1
ATOM 1029 C CA . GLN A 1 137 ? -24.843 -4.823 -2.839 1.00 58.75 137 GLN A CA 1
ATOM 1030 C C . GLN A 1 137 ? -23.875 -3.706 -2.458 1.00 58.75 137 GLN A C 1
ATOM 1032 O O . GLN A 1 137 ? -23.369 -2.982 -3.308 1.00 58.75 137 GLN A O 1
ATOM 1037 N N . GLY A 1 138 ? -23.634 -3.571 -1.161 1.00 64.06 138 GLY A N 1
ATOM 1038 C CA . GLY A 1 138 ? -22.640 -2.658 -0.621 1.00 64.06 138 GLY A CA 1
ATOM 1039 C C . GLY A 1 138 ? -22.450 -2.862 0.875 1.00 64.06 138 GLY A C 1
ATOM 1040 O O . GLY A 1 138 ? -23.260 -3.553 1.501 1.00 64.06 138 GLY A O 1
ATOM 1041 N N . PRO A 1 139 ? -21.386 -2.299 1.473 1.00 74.06 139 PRO A N 1
ATOM 1042 C CA . PRO A 1 139 ? -21.167 -2.422 2.905 1.00 74.06 139 PRO A CA 1
ATOM 1043 C C . PRO A 1 139 ? -22.343 -1.818 3.680 1.00 74.06 139 PRO A C 1
ATOM 1045 O O . PRO A 1 139 ? -22.799 -0.716 3.375 1.00 74.06 139 PRO A O 1
ATOM 1048 N N . ASP A 1 140 ? -22.813 -2.542 4.698 1.00 89.19 140 ASP A N 1
ATOM 1049 C CA . ASP A 1 140 ? -23.726 -2.003 5.707 1.00 89.19 140 ASP A CA 1
ATOM 1050 C C . ASP A 1 140 ? -23.027 -0.832 6.410 1.00 89.19 140 ASP A C 1
ATOM 1052 O O . ASP A 1 140 ? -21.987 -1.014 7.052 1.00 89.19 140 ASP A O 1
ATOM 1056 N N . TYR A 1 141 ? -23.593 0.371 6.296 1.00 92.62 141 TYR A N 1
ATOM 1057 C CA . TYR A 1 141 ? -22.967 1.583 6.827 1.00 92.62 141 TYR A CA 1
ATOM 1058 C C . TYR A 1 141 ? -22.826 1.572 8.349 1.00 92.62 141 TYR A C 1
ATOM 1060 O O . TYR A 1 141 ? -21.877 2.159 8.871 1.00 92.62 141 TYR A O 1
ATOM 1068 N N . ARG A 1 142 ? -23.733 0.915 9.086 1.00 93.31 142 ARG A N 1
ATOM 1069 C CA . ARG A 1 142 ? -23.626 0.820 10.553 1.00 93.31 142 ARG A CA 1
ATOM 1070 C C . ARG A 1 142 ? -22.467 -0.073 10.941 1.00 93.31 142 ARG A C 1
ATOM 1072 O O . ARG A 1 142 ? -21.705 0.273 11.842 1.00 93.31 142 ARG A O 1
ATOM 1079 N N . ARG A 1 143 ? -22.336 -1.207 10.252 1.00 93.19 143 ARG A N 1
ATOM 1080 C CA . ARG A 1 143 ? -21.215 -2.120 10.457 1.00 93.19 143 ARG A CA 1
ATOM 1081 C C . ARG A 1 143 ? -19.896 -1.445 10.089 1.00 93.19 143 ARG A C 1
ATOM 1083 O O . ARG A 1 143 ? -18.990 -1.437 10.912 1.00 93.19 143 ARG A O 1
ATOM 1090 N N . LEU A 1 144 ? -19.824 -0.807 8.921 1.00 94.62 144 LEU A N 1
ATOM 1091 C CA . LEU A 1 144 ? -18.615 -0.119 8.473 1.00 94.62 144 LEU A CA 1
ATOM 1092 C C . LEU A 1 144 ? -18.220 1.026 9.417 1.00 94.62 144 LEU A C 1
ATOM 1094 O O . LEU A 1 144 ? -17.044 1.182 9.723 1.00 94.62 144 LEU A O 1
ATOM 1098 N N . ALA A 1 145 ? -19.179 1.797 9.938 1.00 95.81 145 ALA A N 1
ATOM 1099 C CA . ALA A 1 145 ? -18.896 2.828 10.936 1.00 95.81 145 ALA A CA 1
ATOM 1100 C C . ALA A 1 145 ? -18.263 2.248 12.218 1.00 95.81 145 ALA A C 1
ATOM 1102 O O . ALA A 1 145 ? -17.329 2.844 12.756 1.00 95.81 145 ALA A O 1
ATOM 1103 N N . ALA A 1 146 ? -18.735 1.086 12.684 1.00 95.94 146 ALA A N 1
ATOM 1104 C CA . ALA A 1 146 ? -18.143 0.382 13.823 1.00 95.94 146 ALA A CA 1
ATOM 1105 C C . ALA A 1 146 ? -16.748 -0.183 13.494 1.00 95.94 146 ALA A C 1
ATOM 1107 O O . ALA A 1 146 ? -15.831 -0.073 14.310 1.00 95.94 146 ALA A O 1
ATOM 1108 N N . ASP A 1 147 ? -16.565 -0.722 12.287 1.00 95.88 147 ASP A N 1
ATOM 1109 C CA . ASP A 1 147 ? -15.265 -1.199 11.806 1.00 95.88 147 ASP A CA 1
ATOM 1110 C C . ASP A 1 147 ? -14.249 -0.040 11.715 1.00 95.88 147 ASP A C 1
ATOM 1112 O O . ASP A 1 147 ? -13.087 -0.211 12.085 1.00 95.88 147 ASP A O 1
ATOM 1116 N N . MET A 1 148 ? -14.677 1.167 11.318 1.00 97.19 148 MET A N 1
ATOM 1117 C CA . MET A 1 148 ? -13.832 2.371 11.307 1.00 97.19 148 MET A CA 1
ATOM 1118 C C . MET A 1 148 ? -13.430 2.835 12.711 1.00 97.19 148 MET A C 1
ATOM 1120 O O . MET A 1 148 ? -12.296 3.275 12.892 1.00 97.19 148 MET A O 1
ATOM 1124 N N . ASP A 1 149 ? -14.301 2.703 13.717 1.00 96.81 149 ASP A N 1
ATOM 11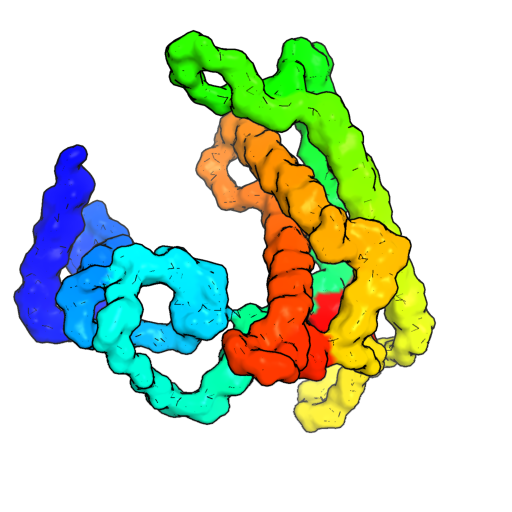25 C CA . ASP A 1 149 ? -13.934 2.971 15.117 1.00 96.81 149 ASP A CA 1
ATOM 1126 C C . ASP A 1 149 ? -12.882 1.983 15.633 1.00 96.81 149 ASP A C 1
ATOM 1128 O O . ASP A 1 149 ? -11.922 2.373 16.314 1.00 96.81 149 ASP A O 1
ATOM 1132 N N . LEU A 1 150 ? -13.042 0.700 15.294 1.00 96.12 150 LEU A N 1
ATOM 1133 C CA . LEU A 1 150 ? -12.069 -0.329 15.642 1.00 96.12 150 LEU A CA 1
ATOM 1134 C C . LEU A 1 150 ? -10.728 -0.062 14.951 1.00 96.12 150 LEU A C 1
ATOM 1136 O O . LEU A 1 150 ? -9.690 -0.071 15.614 1.00 96.12 150 LEU A O 1
ATOM 1140 N N . LEU A 1 151 ? -10.747 0.234 13.649 1.00 96.31 151 LEU A N 1
ATOM 1141 C CA . LEU A 1 151 ? -9.546 0.545 12.881 1.00 96.31 151 LEU A CA 1
ATOM 1142 C C . LEU A 1 151 ? -8.841 1.789 13.433 1.00 96.31 151 LEU A C 1
ATOM 1144 O O . LEU A 1 151 ? -7.649 1.724 13.714 1.00 96.31 151 LEU A O 1
ATOM 1148 N N . ALA A 1 152 ? -9.563 2.882 13.696 1.00 96.62 152 ALA A N 1
ATOM 1149 C CA . ALA A 1 152 ? -8.998 4.081 14.318 1.00 96.62 152 ALA A CA 1
ATOM 1150 C C . ALA A 1 152 ? -8.330 3.773 15.671 1.00 96.62 152 ALA A C 1
ATOM 1152 O O . ALA A 1 152 ? -7.250 4.287 15.971 1.00 96.62 152 ALA A O 1
ATOM 1153 N N . SER A 1 153 ? -8.940 2.895 16.474 1.00 96.44 153 SER A N 1
ATOM 1154 C CA . SER A 1 153 ? -8.382 2.456 17.758 1.00 96.44 153 SER A CA 1
ATOM 1155 C C . SER A 1 153 ? -7.093 1.646 17.582 1.00 96.44 153 SER A C 1
ATOM 1157 O O . SER A 1 153 ? -6.125 1.879 18.308 1.00 96.44 153 SER A O 1
ATOM 1159 N N . VAL A 1 154 ? -7.048 0.745 16.595 1.00 96.31 154 VAL A N 1
ATOM 1160 C CA . VAL A 1 154 ? -5.850 -0.037 16.239 1.00 96.31 154 VAL A CA 1
ATOM 1161 C C . VAL A 1 154 ? -4.722 0.876 15.747 1.00 96.31 154 VAL A C 1
ATOM 1163 O O . VAL A 1 154 ? -3.595 0.759 16.227 1.00 96.31 154 VAL A O 1
ATOM 1166 N N . LEU A 1 155 ? -5.017 1.826 14.853 1.00 96.12 155 LEU A N 1
ATOM 1167 C CA . LEU A 1 155 ? -4.035 2.782 14.324 1.00 96.12 155 LEU A CA 1
ATOM 1168 C C . LEU A 1 155 ? -3.433 3.655 15.427 1.00 96.12 155 LEU A C 1
ATOM 1170 O O . LEU A 1 155 ? -2.216 3.825 15.492 1.00 96.12 155 LEU A O 1
ATOM 1174 N N . LYS A 1 156 ? -4.273 4.150 16.340 1.00 95.94 156 LYS A N 1
ATOM 1175 C CA . LYS A 1 156 ? -3.830 4.939 17.493 1.00 95.94 156 LYS A CA 1
ATOM 1176 C C . LYS A 1 156 ? -2.968 4.124 18.459 1.00 95.94 156 LYS A C 1
ATOM 1178 O O . LYS A 1 156 ? -1.995 4.640 19.017 1.00 95.94 156 LYS A O 1
ATOM 1183 N N . ALA A 1 157 ? -3.317 2.856 18.678 1.00 96.25 157 ALA A N 1
ATOM 1184 C CA . ALA A 1 157 ? -2.524 1.959 19.511 1.00 96.25 157 ALA A CA 1
ATOM 1185 C C . ALA A 1 157 ? -1.150 1.685 18.877 1.00 96.25 157 ALA A C 1
ATOM 1187 O O . ALA A 1 157 ? -0.138 1.779 19.572 1.00 96.25 157 ALA A O 1
ATOM 1188 N N . LEU A 1 158 ? -1.105 1.454 17.560 1.00 96.19 158 LEU A N 1
ATOM 1189 C CA . LEU A 1 158 ? 0.133 1.295 16.795 1.00 96.19 158 LEU A CA 1
ATOM 1190 C C . LEU A 1 158 ? 1.016 2.553 16.864 1.00 96.19 158 LEU A C 1
ATOM 1192 O O . LEU A 1 158 ? 2.200 2.446 17.178 1.00 96.19 158 LEU A O 1
ATOM 1196 N N . GLU A 1 159 ? 0.444 3.742 16.647 1.00 94.88 159 GLU A N 1
ATOM 1197 C CA . GLU A 1 159 ? 1.149 5.028 16.774 1.00 94.88 159 GLU A CA 1
ATOM 1198 C C . GLU A 1 159 ? 1.751 5.199 18.181 1.00 94.88 159 GLU A C 1
ATOM 1200 O O . GLU A 1 159 ? 2.939 5.494 18.337 1.00 94.88 159 GLU A O 1
ATOM 1205 N N . THR A 1 160 ? 0.958 4.931 19.223 1.00 94.50 160 THR A N 1
ATOM 1206 C CA . THR A 1 160 ? 1.412 4.989 20.623 1.00 94.50 160 THR A CA 1
ATOM 1207 C C . THR A 1 160 ? 2.528 3.975 20.898 1.00 94.50 160 THR A C 1
ATOM 1209 O O . THR A 1 160 ? 3.502 4.279 21.598 1.00 94.50 160 THR A O 1
ATOM 1212 N N . GLY A 1 161 ? 2.418 2.774 20.327 1.00 94.25 161 GLY A N 1
ATOM 1213 C CA . GLY A 1 161 ? 3.434 1.729 20.389 1.00 94.25 161 GLY A CA 1
ATOM 1214 C C . GLY A 1 161 ? 4.759 2.165 19.769 1.00 94.25 161 GLY A C 1
ATOM 1215 O O . GLY A 1 161 ? 5.811 1.988 20.388 1.00 94.25 161 GLY A O 1
ATOM 1216 N N . LEU A 1 162 ? 4.709 2.801 18.596 1.00 92.88 162 LEU A N 1
ATOM 1217 C CA . LEU A 1 162 ? 5.890 3.345 17.923 1.00 92.88 162 LEU A CA 1
ATOM 1218 C C . LEU A 1 162 ? 6.537 4.463 18.737 1.00 92.88 162 LEU A C 1
ATOM 1220 O O . LEU A 1 162 ? 7.749 4.434 18.942 1.00 92.88 162 LEU A O 1
ATOM 1224 N N . HIS A 1 163 ? 5.750 5.391 19.286 1.00 91.31 163 HIS A N 1
ATOM 1225 C CA . HIS A 1 163 ? 6.276 6.414 20.193 1.00 91.31 163 HIS A CA 1
ATOM 1226 C C . HIS A 1 163 ? 6.927 5.811 21.442 1.00 91.31 163 HIS A C 1
ATOM 1228 O O . HIS A 1 163 ? 7.980 6.278 21.873 1.00 91.31 163 HIS A O 1
ATOM 1234 N N . THR A 1 164 ? 6.349 4.747 22.001 1.00 92.19 164 THR A N 1
ATOM 1235 C CA . THR A 1 164 ? 6.898 4.056 23.179 1.00 92.19 164 THR A CA 1
ATOM 1236 C C . THR A 1 164 ? 8.215 3.346 22.866 1.00 92.19 164 THR A C 1
ATOM 1238 O O . THR A 1 164 ? 9.139 3.372 23.683 1.00 92.19 164 THR A O 1
ATOM 1241 N N . LEU A 1 165 ? 8.328 2.714 21.693 1.00 90.00 165 LEU A N 1
ATOM 1242 C CA . LEU A 1 165 ? 9.592 2.140 21.226 1.00 90.00 165 LEU A CA 1
ATOM 1243 C C . LEU A 1 165 ? 10.635 3.232 20.999 1.00 90.00 165 LEU A C 1
ATOM 1245 O O . LEU A 1 165 ? 11.768 3.110 21.463 1.00 90.00 165 LEU A O 1
ATOM 1249 N N . ALA A 1 166 ? 10.236 4.315 20.341 1.00 87.12 166 ALA A N 1
ATOM 1250 C CA . ALA A 1 166 ? 11.138 5.383 19.960 1.00 87.12 166 ALA A CA 1
ATOM 1251 C C . ALA A 1 166 ? 11.607 6.229 21.156 1.00 87.12 166 ALA A C 1
ATOM 1253 O O . ALA A 1 166 ? 12.729 6.722 21.150 1.00 87.12 166 ALA A O 1
ATOM 1254 N N . ALA A 1 167 ? 10.822 6.324 22.234 1.00 85.62 167 ALA A N 1
ATOM 1255 C CA . ALA A 1 167 ? 11.238 6.967 23.485 1.00 85.62 167 ALA A CA 1
ATOM 1256 C C . ALA A 1 167 ? 12.453 6.288 24.152 1.00 85.62 167 ALA A C 1
ATOM 1258 O O . ALA A 1 167 ? 13.106 6.892 25.001 1.00 85.62 167 ALA A O 1
ATOM 1259 N N . LYS A 1 168 ? 12.760 5.038 23.780 1.00 82.75 168 LYS A N 1
ATOM 1260 C CA . LYS A 1 168 ? 13.943 4.301 24.252 1.00 82.75 168 LYS A CA 1
ATOM 1261 C C . LYS A 1 168 ? 15.178 4.530 23.371 1.00 82.75 168 LYS A C 1
ATOM 1263 O O . LYS A 1 168 ? 16.242 4.004 23.693 1.00 82.75 168 LYS A O 1
ATOM 1268 N N . LEU A 1 169 ? 15.044 5.264 22.264 1.00 79.31 169 LEU A N 1
ATOM 1269 C CA . LEU A 1 169 ? 16.126 5.536 21.319 1.00 79.31 169 LEU A CA 1
ATOM 1270 C C . LEU A 1 169 ? 16.943 6.765 21.736 1.00 79.31 169 LEU A C 1
ATOM 1272 O O . LEU A 1 169 ? 16.390 7.706 22.313 1.00 79.31 169 LEU A O 1
ATOM 1276 N N . PRO A 1 170 ? 18.249 6.800 21.417 1.00 68.94 170 PRO A N 1
ATOM 1277 C CA . PRO A 1 170 ? 19.030 8.021 21.550 1.00 68.94 170 PRO A CA 1
ATOM 1278 C C . PRO A 1 170 ? 18.456 9.130 20.646 1.00 68.94 170 PRO A C 1
ATOM 1280 O O . PRO A 1 170 ? 17.923 8.836 19.573 1.00 68.94 170 PRO A O 1
ATOM 1283 N N . PRO A 1 171 ? 18.557 10.411 21.047 1.00 64.12 171 PRO A N 1
ATOM 1284 C CA . PRO A 1 171 ? 18.094 11.516 20.218 1.00 64.12 171 PRO A CA 1
ATOM 1285 C C . PRO A 1 171 ? 18.883 11.574 18.897 1.00 64.12 171 PRO A C 1
ATOM 1287 O O . PRO A 1 171 ? 20.088 11.299 18.898 1.00 64.12 171 PRO A O 1
ATOM 1290 N N . PRO A 1 172 ? 18.241 11.967 17.780 1.00 63.16 172 PRO A N 1
ATOM 1291 C CA . PRO A 1 172 ? 18.918 12.055 16.493 1.00 63.16 172 PRO A CA 1
ATOM 1292 C C . PRO A 1 172 ? 20.051 13.095 16.543 1.00 63.16 172 PRO A C 1
ATOM 1294 O O . PRO A 1 172 ? 19.903 14.129 17.211 1.00 63.16 172 PRO A O 1
ATOM 1297 N N . PRO A 1 173 ? 21.173 12.866 15.834 1.00 60.28 173 PRO A N 1
ATOM 1298 C CA . PRO A 1 173 ? 22.319 13.768 15.852 1.00 60.28 173 PRO A CA 1
ATOM 1299 C C . PRO A 1 173 ? 21.933 15.205 15.467 1.00 60.28 173 PRO A C 1
ATOM 1301 O O . PRO A 1 173 ? 21.092 15.461 14.603 1.00 60.28 173 PRO A O 1
ATOM 1304 N N . LEU A 1 174 ? 22.549 16.177 16.146 1.00 57.34 174 LEU A N 1
ATOM 1305 C CA . LEU A 1 174 ? 22.176 17.593 16.049 1.00 57.34 174 LEU A CA 1
ATOM 1306 C C . LEU A 1 174 ? 22.512 18.227 14.687 1.00 57.34 174 LEU A C 1
ATOM 1308 O O . LEU A 1 174 ? 21.850 19.189 14.309 1.00 57.34 174 LEU A O 1
ATOM 1312 N N . HIS A 1 175 ? 23.475 17.683 13.935 1.00 57.59 175 HIS A N 1
ATOM 1313 C CA . HIS A 1 175 ? 23.966 18.267 12.683 1.00 57.59 175 HIS A CA 1
ATOM 1314 C C . HIS A 1 175 ? 23.807 17.290 11.512 1.00 57.59 175 HIS A C 1
ATOM 1316 O O . HIS A 1 175 ? 24.352 16.190 11.541 1.00 57.59 175 HIS A O 1
ATOM 1322 N N . GLY A 1 176 ? 23.091 17.722 10.467 1.00 50.34 176 GLY A N 1
ATOM 1323 C CA . GLY A 1 176 ? 23.007 17.045 9.170 1.00 50.34 176 GLY A CA 1
ATOM 1324 C C . GLY A 1 176 ? 24.316 17.178 8.393 1.00 50.34 176 GLY A C 1
ATOM 1325 O O . GLY A 1 176 ? 24.387 17.904 7.405 1.00 50.34 176 GLY A O 1
ATOM 1326 N N . GLY A 1 177 ? 25.372 16.530 8.878 1.00 41.59 177 GLY A N 1
ATOM 1327 C CA . GLY A 1 177 ? 26.633 16.417 8.160 1.00 41.59 177 GLY A CA 1
ATOM 1328 C C . GLY A 1 177 ? 26.479 15.424 7.016 1.00 41.59 177 GLY A C 1
ATOM 1329 O O . GLY A 1 177 ? 26.411 14.223 7.253 1.00 41.59 177 GLY A O 1
ATOM 1330 N N . GLY A 1 178 ? 26.423 15.930 5.782 1.00 42.62 178 GLY A N 1
ATOM 1331 C CA . GLY A 1 178 ? 26.597 15.120 4.581 1.00 42.62 178 GLY A CA 1
ATOM 1332 C C . GLY A 1 178 ? 27.964 14.440 4.620 1.00 42.62 178 GLY A C 1
ATOM 1333 O O . GLY A 1 178 ? 28.990 15.077 4.402 1.00 42.62 178 GLY A O 1
ATOM 1334 N N . GLY A 1 179 ? 27.974 13.156 4.951 1.00 36.12 179 GLY A N 1
ATOM 1335 C CA . GLY A 1 179 ? 29.173 12.336 5.033 1.00 36.12 179 GLY A CA 1
ATOM 1336 C C . GLY A 1 179 ? 28.765 10.903 5.325 1.00 36.12 179 GLY A C 1
ATOM 1337 O O . GLY A 1 179 ? 28.345 10.593 6.436 1.00 36.12 179 GLY A O 1
ATOM 1338 N N . GLY A 1 180 ? 28.830 10.050 4.300 1.00 39.72 180 GLY A N 1
ATOM 1339 C CA . GLY A 1 180 ? 28.505 8.630 4.403 1.00 39.72 180 GLY A CA 1
ATOM 1340 C C . GLY A 1 180 ? 29.295 7.962 5.529 1.00 39.72 180 GLY A C 1
ATOM 1341 O O . GLY A 1 180 ? 30.518 8.070 5.575 1.00 39.72 180 GLY A O 1
ATOM 1342 N N . GLY A 1 181 ? 28.581 7.297 6.442 1.00 40.38 181 GLY A N 1
ATOM 1343 C CA . GLY A 1 181 ? 29.177 6.533 7.545 1.00 40.38 181 GLY A CA 1
ATOM 1344 C C . GLY A 1 181 ? 28.656 6.834 8.957 1.00 40.38 181 GLY A C 1
ATOM 1345 O O . GLY A 1 181 ? 29.304 6.436 9.919 1.00 40.38 181 GLY A O 1
ATOM 1346 N N . GLY A 1 182 ? 27.522 7.526 9.122 1.00 38.56 182 GLY A N 1
ATOM 1347 C CA . GLY A 1 182 ? 26.897 7.759 10.432 1.00 38.56 182 GLY A CA 1
ATOM 1348 C C . GLY A 1 182 ? 25.874 6.676 10.772 1.00 38.56 182 GLY A C 1
ATOM 1349 O O . GLY A 1 182 ? 24.872 6.558 10.078 1.00 38.56 182 GLY A O 1
ATOM 1350 N N . GLY A 1 183 ? 26.129 5.886 11.819 1.00 44.44 183 GLY A N 1
ATOM 1351 C CA . GLY A 1 183 ? 25.208 4.853 12.297 1.00 44.44 183 GLY A CA 1
ATOM 1352 C C . GLY A 1 183 ? 23.820 5.424 12.581 1.00 44.44 183 GLY A C 1
ATOM 1353 O O . GLY A 1 183 ? 23.687 6.379 13.347 1.00 44.44 183 GLY A O 1
ATOM 1354 N N . ASP A 1 184 ? 22.814 4.840 11.936 1.00 57.88 184 ASP A N 1
ATOM 1355 C CA . ASP A 1 184 ? 21.416 5.229 12.064 1.00 57.88 184 ASP A CA 1
ATOM 1356 C C . ASP A 1 184 ? 20.998 5.143 13.539 1.00 57.88 184 ASP A C 1
ATOM 1358 O O . ASP A 1 184 ? 21.144 4.096 14.180 1.00 57.88 184 ASP A O 1
ATOM 1362 N N . SER A 1 185 ? 20.574 6.262 14.128 1.00 69.19 185 SER A N 1
ATOM 1363 C CA . SER A 1 185 ? 20.237 6.362 15.553 1.00 69.19 185 SER A CA 1
ATOM 1364 C C . SER A 1 185 ? 18.861 5.742 15.820 1.00 69.19 185 SER A C 1
ATOM 1366 O O . SER A 1 185 ? 17.912 6.437 16.190 1.00 69.19 185 SER A O 1
ATOM 1368 N N . GLY A 1 186 ? 18.753 4.435 15.593 1.00 81.75 186 GLY A N 1
ATOM 1369 C CA . GLY A 1 186 ? 17.523 3.658 15.672 1.00 81.75 186 GLY A CA 1
ATOM 1370 C C . GLY A 1 186 ? 17.716 2.277 16.302 1.00 81.75 186 GLY A C 1
ATOM 1371 O O . GLY A 1 186 ? 18.814 1.875 16.692 1.00 81.75 186 GLY A O 1
ATOM 1372 N N . LEU A 1 187 ? 16.616 1.542 16.434 1.00 89.25 187 LEU A N 1
ATOM 1373 C CA . LEU A 1 187 ? 16.563 0.180 16.956 1.00 89.25 187 LEU A CA 1
ATOM 1374 C C . LEU A 1 187 ? 16.379 -0.789 15.795 1.00 89.25 187 LEU A C 1
ATOM 1376 O O . LEU A 1 187 ? 15.299 -0.859 15.215 1.00 89.25 187 LEU A O 1
ATOM 1380 N N . THR A 1 188 ? 17.406 -1.593 15.521 1.00 92.94 188 THR A N 1
ATOM 1381 C CA . THR A 1 188 ? 17.323 -2.691 14.551 1.00 92.94 188 THR A CA 1
ATOM 1382 C C . THR A 1 188 ? 17.000 -4.012 15.244 1.00 92.94 188 THR A C 1
ATOM 1384 O O . THR A 1 188 ? 17.654 -4.399 16.218 1.00 92.94 188 THR A O 1
ATOM 1387 N N . ARG A 1 189 ? 16.005 -4.739 14.732 1.00 94.38 189 ARG A N 1
ATOM 1388 C CA . ARG A 1 189 ? 15.580 -6.062 15.214 1.00 94.38 189 ARG A CA 1
ATOM 1389 C C . ARG A 1 189 ? 15.454 -7.053 14.044 1.00 94.38 189 ARG A C 1
ATOM 1391 O O . ARG A 1 189 ? 15.371 -6.633 12.890 1.00 94.38 189 ARG A O 1
ATOM 1398 N N . PRO A 1 190 ? 15.468 -8.374 14.301 1.00 95.06 190 PRO A N 1
ATOM 1399 C CA . PRO A 1 190 ? 15.146 -9.372 13.276 1.00 95.06 190 PRO A CA 1
ATOM 1400 C C . PRO A 1 190 ? 13.719 -9.189 12.739 1.00 95.06 190 PRO A C 1
ATOM 1402 O O . PRO A 1 190 ? 12.855 -8.751 13.492 1.00 95.06 190 PRO A O 1
ATOM 1405 N N . GLY A 1 191 ? 13.446 -9.598 11.495 1.00 93.06 191 GLY A N 1
ATOM 1406 C CA . GLY A 1 191 ? 12.114 -9.495 10.877 1.00 93.06 191 GLY A CA 1
ATOM 1407 C C . GLY A 1 191 ? 10.964 -10.085 11.706 1.00 93.06 191 GLY A C 1
ATOM 1408 O O . GLY A 1 1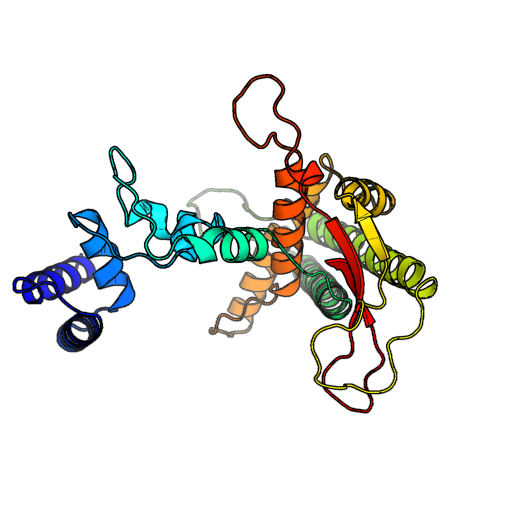91 ? 9.859 -9.556 11.686 1.00 93.06 191 GLY A O 1
ATOM 1409 N N . SER A 1 192 ? 11.221 -11.118 12.522 1.00 94.38 192 SER A N 1
ATOM 1410 C CA . SER A 1 192 ? 10.209 -11.706 13.416 1.00 94.38 192 SER A CA 1
ATOM 1411 C C . SER A 1 192 ? 9.633 -10.711 14.433 1.00 94.38 192 SER A C 1
ATOM 1413 O O . SER A 1 192 ? 8.470 -10.827 14.814 1.00 94.38 192 SER A O 1
ATOM 1415 N N . PHE A 1 193 ? 10.421 -9.706 14.832 1.00 95.94 193 PHE A N 1
ATOM 1416 C CA . PHE A 1 193 ? 9.995 -8.658 15.758 1.00 95.94 193 PHE A CA 1
ATOM 1417 C C . PHE A 1 193 ? 8.801 -7.859 15.226 1.00 95.94 193 PHE A C 1
ATOM 1419 O O . PHE A 1 193 ? 7.978 -7.420 16.025 1.00 95.94 193 PHE A O 1
ATOM 1426 N N . LEU A 1 194 ? 8.673 -7.696 13.902 1.00 96.25 194 LEU A N 1
ATOM 1427 C CA . LEU A 1 194 ? 7.552 -6.969 13.304 1.00 96.25 194 LEU A CA 1
ATOM 1428 C C . LEU A 1 194 ? 6.218 -7.590 13.724 1.00 96.25 194 LEU A C 1
ATOM 1430 O O . LEU A 1 194 ? 5.318 -6.884 14.165 1.00 96.25 194 LEU A O 1
ATOM 1434 N N . PHE A 1 195 ? 6.112 -8.916 13.653 1.00 96.06 195 PHE A N 1
ATOM 1435 C CA . PHE A 1 195 ? 4.883 -9.629 13.997 1.00 96.06 195 PHE A CA 1
ATOM 1436 C C . PHE A 1 195 ? 4.622 -9.635 15.503 1.00 96.06 195 PHE A C 1
ATOM 1438 O O . PHE A 1 195 ? 3.478 -9.483 15.917 1.00 96.06 195 PHE A O 1
ATOM 1445 N N . GLU A 1 196 ? 5.667 -9.753 16.329 1.00 95.38 196 GLU A N 1
ATOM 1446 C CA . GLU A 1 196 ? 5.553 -9.624 17.791 1.00 95.38 196 GLU A CA 1
ATOM 1447 C C . GLU A 1 196 ? 5.063 -8.229 18.204 1.00 95.38 196 GLU A C 1
ATOM 1449 O O . GLU A 1 196 ? 4.292 -8.085 19.155 1.00 95.38 196 GLU A O 1
ATOM 1454 N N . PHE A 1 197 ? 5.512 -7.192 17.496 1.00 96.00 197 PHE A N 1
ATOM 1455 C CA . PHE A 1 197 ? 5.094 -5.816 17.722 1.00 96.00 197 PHE A CA 1
ATOM 1456 C C . PHE A 1 197 ? 3.653 -5.581 17.255 1.00 96.00 197 PHE A C 1
ATOM 1458 O O . PHE A 1 197 ? 2.823 -5.143 18.048 1.00 96.00 197 PHE A O 1
ATOM 1465 N N . LEU A 1 198 ? 3.327 -5.937 16.010 1.00 96.88 198 LEU A N 1
ATOM 1466 C CA . LEU A 1 198 ? 1.987 -5.785 15.433 1.00 96.88 198 LEU A CA 1
ATOM 1467 C C . LEU A 1 198 ? 0.915 -6.579 16.206 1.00 96.88 198 LEU A C 1
ATOM 1469 O O . LEU A 1 198 ? -0.200 -6.084 16.405 1.00 96.88 198 LEU A O 1
ATOM 1473 N N . ALA A 1 199 ? 1.258 -7.764 16.725 1.00 96.69 199 ALA A N 1
ATOM 1474 C CA . ALA A 1 199 ? 0.340 -8.593 17.504 1.00 96.69 199 ALA A CA 1
ATOM 1475 C C . ALA A 1 199 ? -0.143 -7.921 18.803 1.00 96.69 199 ALA A C 1
ATOM 1477 O O . ALA A 1 199 ? -1.262 -8.192 19.239 1.00 96.69 199 ALA A O 1
ATOM 1478 N N . GLN A 1 200 ? 0.636 -7.001 19.390 1.00 96.12 200 GLN A N 1
ATOM 1479 C CA . GLN A 1 200 ? 0.224 -6.233 20.579 1.00 96.12 200 GLN A CA 1
ATOM 1480 C C . GLN A 1 200 ? -0.994 -5.340 20.309 1.00 96.12 200 GLN A C 1
ATOM 1482 O O . GLN A 1 200 ? -1.710 -4.976 21.240 1.00 96.12 200 GLN A O 1
ATOM 1487 N N . PHE A 1 201 ? -1.246 -5.017 19.038 1.00 94.88 201 PHE A N 1
ATOM 1488 C CA . PHE A 1 201 ? -2.348 -4.166 18.586 1.00 94.88 201 PHE A CA 1
ATOM 1489 C C . PHE A 1 201 ? -3.400 -4.955 17.801 1.00 94.88 201 PHE A C 1
ATOM 1491 O O . PHE A 1 201 ? -4.192 -4.369 17.067 1.00 94.88 201 PHE A O 1
ATOM 1498 N N . ASN A 1 202 ? -3.409 -6.286 17.944 1.00 94.56 202 ASN A N 1
ATOM 1499 C CA . ASN A 1 202 ? -4.313 -7.195 17.238 1.00 94.56 202 ASN A CA 1
ATOM 1500 C C . ASN A 1 202 ? -4.151 -7.174 15.702 1.00 94.56 202 ASN A C 1
ATOM 1502 O O . ASN A 1 202 ? -5.077 -7.529 14.971 1.00 94.56 202 ASN A O 1
ATOM 1506 N N . ILE A 1 203 ? -2.970 -6.797 15.201 1.00 96.56 203 ILE A N 1
ATOM 1507 C CA . ILE A 1 203 ? -2.606 -6.906 13.785 1.00 96.56 203 ILE A CA 1
ATOM 1508 C C . ILE A 1 203 ? -1.824 -8.215 13.614 1.00 96.56 203 ILE A C 1
ATOM 1510 O O . ILE A 1 203 ? -0.660 -8.325 13.993 1.00 96.56 203 ILE A O 1
ATOM 1514 N N . THR A 1 204 ? -2.489 -9.242 13.088 1.00 96.69 204 THR A N 1
ATOM 1515 C CA . THR A 1 204 ? -1.978 -10.619 12.983 1.00 96.69 204 THR A CA 1
ATOM 1516 C C . THR A 1 204 ? -2.361 -11.232 11.636 1.00 96.69 204 THR A C 1
ATOM 1518 O O . THR A 1 204 ? -3.229 -10.710 10.937 1.00 96.69 204 THR A O 1
ATOM 1521 N N . SER A 1 205 ? -1.795 -12.394 11.299 1.00 94.50 205 SER A N 1
ATOM 1522 C CA . SER A 1 205 ? -2.185 -13.155 10.101 1.00 94.50 205 SER A CA 1
ATOM 1523 C C . SER A 1 205 ? -3.665 -13.564 10.091 1.00 94.50 205 SER A C 1
ATOM 1525 O O . SER A 1 205 ? -4.231 -13.780 9.025 1.00 94.50 205 SER A O 1
ATOM 1527 N N . HIS A 1 206 ? -4.311 -13.645 11.259 1.00 94.81 206 HIS A N 1
ATOM 1528 C CA . HIS A 1 206 ? -5.732 -13.978 11.381 1.00 94.81 206 HIS A CA 1
ATOM 1529 C C . HIS A 1 206 ? -6.655 -12.766 11.224 1.00 94.81 206 HIS A C 1
ATOM 1531 O O . HIS A 1 206 ? -7.814 -12.930 10.853 1.00 94.81 206 HIS A O 1
ATOM 1537 N N . THR A 1 207 ? -6.166 -11.560 11.520 1.00 95.50 207 THR A N 1
ATOM 1538 C CA . THR A 1 207 ? -6.975 -10.331 11.506 1.00 95.50 207 THR A CA 1
ATOM 1539 C C . THR A 1 207 ? -6.746 -9.483 10.258 1.00 95.50 207 THR A C 1
ATOM 1541 O O . THR A 1 207 ? -7.624 -8.700 9.901 1.00 95.50 207 THR A O 1
ATOM 1544 N N . ILE A 1 208 ? -5.624 -9.665 9.551 1.00 95.00 208 ILE A N 1
ATOM 1545 C CA . ILE A 1 208 ? -5.258 -8.850 8.383 1.00 95.00 208 ILE A CA 1
ATOM 1546 C C . ILE A 1 208 ? -6.314 -8.867 7.268 1.00 95.00 208 ILE A C 1
ATOM 1548 O O . ILE A 1 208 ? -6.579 -7.833 6.665 1.00 95.00 208 ILE A O 1
ATOM 1552 N N . SER A 1 209 ? -6.984 -9.999 7.034 1.00 94.62 209 SER A N 1
ATOM 1553 C CA . SER A 1 209 ? -8.047 -10.098 6.025 1.00 94.62 209 SER A CA 1
ATOM 1554 C C . SER A 1 209 ? -9.257 -9.222 6.359 1.00 94.62 209 SER A C 1
ATOM 1556 O O . SER A 1 209 ? -9.814 -8.581 5.470 1.00 94.62 209 SER A O 1
ATOM 1558 N N . ALA A 1 210 ? -9.633 -9.143 7.637 1.00 93.88 210 ALA A N 1
ATOM 1559 C CA . ALA A 1 210 ? -10.708 -8.274 8.102 1.00 93.88 210 ALA A CA 1
ATOM 1560 C C . ALA A 1 210 ? -10.309 -6.791 8.031 1.00 93.88 210 ALA A C 1
ATOM 1562 O O . ALA A 1 210 ? -11.124 -5.968 7.619 1.00 93.88 210 ALA A O 1
ATOM 1563 N N . LEU A 1 211 ? -9.056 -6.456 8.371 1.00 94.81 211 LEU A N 1
ATOM 1564 C CA . LEU A 1 211 ? -8.526 -5.096 8.210 1.00 94.81 211 LEU A CA 1
ATOM 1565 C C . LEU A 1 211 ? -8.555 -4.664 6.739 1.00 94.81 211 LEU A C 1
ATOM 1567 O O . LEU A 1 211 ? -9.029 -3.572 6.439 1.00 94.81 211 LEU A O 1
ATOM 1571 N N . ASN A 1 212 ? -8.102 -5.531 5.829 1.00 95.25 212 ASN A N 1
ATOM 1572 C CA . ASN A 1 212 ? -8.127 -5.259 4.395 1.00 95.25 212 ASN A CA 1
ATOM 1573 C C . ASN A 1 212 ? -9.553 -5.011 3.899 1.00 95.25 212 ASN A C 1
ATOM 1575 O O . ASN A 1 212 ? -9.788 -3.992 3.264 1.00 95.25 212 ASN A O 1
ATOM 1579 N N . ALA A 1 213 ? -10.506 -5.874 4.264 1.00 93.62 213 ALA A N 1
ATOM 1580 C CA . ALA A 1 213 ? -11.903 -5.709 3.868 1.00 93.62 213 ALA A CA 1
ATOM 1581 C C . ALA A 1 213 ? -12.522 -4.399 4.392 1.00 93.62 213 ALA A C 1
ATOM 1583 O O . ALA A 1 213 ? -13.297 -3.759 3.685 1.00 93.62 213 ALA A O 1
ATOM 1584 N N . ALA A 1 214 ? -12.171 -3.980 5.614 1.00 93.81 214 ALA A N 1
ATOM 1585 C CA . ALA A 1 214 ? -12.620 -2.703 6.168 1.00 93.81 214 ALA A CA 1
ATOM 1586 C C . ALA A 1 214 ? -12.017 -1.502 5.418 1.00 93.81 214 ALA A C 1
ATOM 1588 O O . ALA A 1 214 ? -12.719 -0.519 5.180 1.00 93.81 214 ALA A O 1
ATOM 1589 N N . ILE A 1 215 ? -10.738 -1.581 5.031 1.00 95.31 215 ILE A N 1
ATOM 1590 C CA . ILE A 1 215 ? -10.061 -0.547 4.235 1.00 95.31 215 ILE A CA 1
ATOM 1591 C C . ILE A 1 215 ? -10.662 -0.460 2.828 1.00 95.31 215 ILE A C 1
ATOM 1593 O O . ILE A 1 215 ? -10.971 0.644 2.387 1.00 95.31 215 ILE A O 1
ATOM 1597 N N . ASP A 1 216 ? -10.894 -1.594 2.163 1.00 93.00 216 ASP A N 1
ATOM 1598 C CA . ASP A 1 216 ? -11.493 -1.639 0.823 1.00 93.00 216 ASP A CA 1
ATOM 1599 C C . ASP A 1 216 ? -12.906 -1.029 0.834 1.00 93.00 216 ASP A C 1
ATOM 1601 O O . ASP A 1 216 ? -13.208 -0.123 0.058 1.00 93.00 216 ASP A O 1
ATOM 1605 N N . ALA A 1 217 ? -13.742 -1.425 1.801 1.00 92.00 217 ALA A N 1
ATOM 1606 C CA . ALA A 1 217 ? -15.077 -0.853 1.969 1.00 92.00 217 ALA A CA 1
ATOM 1607 C C . ALA A 1 217 ? -15.039 0.658 2.269 1.00 92.00 217 ALA A C 1
ATOM 1609 O O . ALA A 1 217 ? -15.891 1.410 1.788 1.00 92.00 217 ALA A O 1
ATOM 1610 N N . ALA A 1 218 ? -14.055 1.122 3.047 1.00 92.88 218 ALA A N 1
ATOM 1611 C CA . ALA A 1 218 ? -13.861 2.546 3.298 1.00 92.88 218 ALA A CA 1
ATOM 1612 C C . ALA A 1 218 ? -13.453 3.301 2.025 1.00 92.88 218 ALA A C 1
ATOM 1614 O O . ALA A 1 218 ? -13.975 4.390 1.776 1.00 92.88 218 ALA A O 1
ATOM 1615 N N . SER A 1 219 ? -12.569 2.721 1.207 1.00 91.25 219 SER A N 1
ATOM 1616 C CA . SER A 1 219 ? -12.192 3.253 -0.106 1.00 91.25 219 SER A CA 1
ATOM 1617 C C . SER A 1 219 ? -13.397 3.420 -1.022 1.00 91.25 219 SER A C 1
ATOM 1619 O O . SER A 1 219 ? -13.562 4.504 -1.587 1.00 91.25 219 SER A O 1
ATOM 1621 N N . ASP A 1 220 ? -14.274 2.421 -1.107 1.00 88.50 220 ASP A N 1
ATOM 1622 C CA . ASP A 1 220 ? -15.472 2.482 -1.950 1.00 88.50 220 ASP A CA 1
ATOM 1623 C C . ASP A 1 220 ? -16.454 3.565 -1.479 1.00 88.50 220 ASP A C 1
ATOM 1625 O O . ASP A 1 220 ? -16.909 4.402 -2.265 1.00 88.50 220 ASP A O 1
ATOM 1629 N N . VAL A 1 221 ? -16.747 3.612 -0.173 1.00 89.62 221 VAL A N 1
ATOM 1630 C CA . VAL A 1 221 ? -17.679 4.599 0.399 1.00 89.62 221 VAL A CA 1
ATOM 1631 C C . VAL A 1 221 ? -17.160 6.022 0.236 1.00 89.62 221 VAL A C 1
ATOM 1633 O O . VAL A 1 221 ? -17.917 6.925 -0.137 1.00 89.62 221 VAL A O 1
ATOM 1636 N N . LEU A 1 222 ? -15.873 6.230 0.497 1.00 90.00 222 LEU A N 1
ATOM 1637 C CA . LEU A 1 222 ? -15.257 7.536 0.362 1.00 90.00 222 LEU A CA 1
ATOM 1638 C C . LEU A 1 222 ? -15.178 7.976 -1.105 1.00 90.00 222 LEU A C 1
ATOM 1640 O O . LEU A 1 222 ? -15.529 9.120 -1.397 1.00 90.00 222 LEU A O 1
ATOM 1644 N N . ALA A 1 223 ? -14.819 7.079 -2.027 1.00 86.38 223 ALA A N 1
ATOM 1645 C CA . ALA A 1 223 ? -14.833 7.366 -3.460 1.00 86.38 223 ALA A CA 1
ATOM 1646 C C . ALA A 1 223 ? -16.239 7.756 -3.946 1.00 86.38 223 ALA A C 1
ATOM 1648 O O . ALA A 1 223 ? -16.395 8.769 -4.633 1.00 86.38 223 ALA A O 1
ATOM 1649 N N . ALA A 1 224 ? -17.278 7.023 -3.530 1.00 84.50 224 ALA A N 1
ATOM 1650 C CA . ALA A 1 224 ? -18.664 7.355 -3.853 1.00 84.50 224 ALA A CA 1
ATOM 1651 C C . ALA A 1 224 ? -19.060 8.750 -3.334 1.00 84.50 224 ALA A C 1
ATOM 1653 O O . ALA A 1 224 ? -19.661 9.539 -4.065 1.00 84.50 224 ALA A O 1
ATOM 1654 N N . ALA A 1 225 ? -18.675 9.093 -2.102 1.00 86.62 225 ALA A N 1
ATOM 1655 C CA . ALA A 1 225 ? -18.948 10.411 -1.527 1.00 86.62 225 ALA A CA 1
ATOM 1656 C C . ALA A 1 225 ? -18.220 11.553 -2.266 1.00 86.62 225 ALA A C 1
ATOM 1658 O O . ALA A 1 225 ? -18.730 12.673 -2.351 1.00 86.62 225 ALA A O 1
ATOM 1659 N N . GLU A 1 226 ? -17.031 11.305 -2.824 1.00 84.38 226 GLU A N 1
ATOM 1660 C CA . GLU A 1 226 ? -16.329 12.295 -3.650 1.00 84.38 226 GLU A CA 1
ATOM 1661 C C . GLU A 1 226 ? -17.018 12.545 -4.991 1.00 84.38 226 GLU A C 1
ATOM 1663 O O . GLU A 1 226 ? -17.131 13.706 -5.404 1.00 84.38 226 GLU A O 1
ATOM 1668 N N . VAL A 1 227 ? -17.522 11.483 -5.625 1.00 83.00 227 VAL A N 1
ATOM 1669 C CA . VAL A 1 227 ? -18.313 11.572 -6.859 1.00 83.00 227 VAL A CA 1
ATOM 1670 C C . VAL A 1 227 ? -19.601 12.364 -6.614 1.00 83.00 227 VAL A C 1
ATOM 1672 O O . VAL A 1 227 ? -19.902 13.287 -7.372 1.00 83.00 227 VAL A O 1
ATOM 1675 N N . GLU A 1 228 ? -20.320 12.073 -5.527 1.00 83.31 228 GLU A N 1
ATOM 1676 C CA . GLU A 1 228 ? -21.530 12.804 -5.114 1.00 83.31 228 GLU A CA 1
ATOM 1677 C C . GLU A 1 228 ? -21.253 14.295 -4.854 1.00 83.31 228 GLU A C 1
ATOM 1679 O O . GLU A 1 228 ? -22.065 15.152 -5.198 1.00 83.31 228 GLU A O 1
ATOM 1684 N N . ALA A 1 229 ? -20.081 14.622 -4.301 1.00 83.56 229 ALA A N 1
ATOM 1685 C CA . ALA A 1 229 ? -19.645 15.998 -4.061 1.00 83.56 229 ALA A CA 1
ATOM 1686 C C . ALA A 1 229 ? -19.170 16.740 -5.331 1.00 83.56 229 ALA A C 1
ATOM 1688 O O . ALA A 1 229 ? -18.680 17.868 -5.233 1.00 83.56 229 ALA A O 1
ATOM 1689 N N . GLY A 1 230 ? -19.271 16.125 -6.516 1.00 79.38 230 GLY A N 1
ATOM 1690 C CA . GLY A 1 230 ? -18.888 16.732 -7.792 1.00 79.38 230 GLY A CA 1
ATOM 1691 C C . GLY A 1 230 ? -17.376 16.830 -8.023 1.00 79.38 230 GLY A C 1
ATOM 1692 O O . GLY A 1 230 ? -16.941 17.553 -8.922 1.00 79.38 230 GLY A O 1
ATOM 1693 N N . ARG A 1 231 ? -16.551 16.121 -7.238 1.00 69.75 231 ARG A N 1
ATOM 1694 C CA . ARG A 1 231 ? -15.099 16.058 -7.457 1.00 69.75 231 ARG A CA 1
ATOM 1695 C C . ARG A 1 231 ? -14.785 14.948 -8.460 1.00 69.75 231 ARG A C 1
ATOM 1697 O O . ARG A 1 231 ? -14.889 13.770 -8.149 1.00 69.75 231 ARG A O 1
ATOM 1704 N N . THR A 1 232 ? -14.371 15.324 -9.671 1.00 56.97 232 THR A N 1
ATOM 1705 C CA . THR A 1 232 ? -14.072 14.376 -10.762 1.00 56.97 232 THR A CA 1
ATOM 1706 C C . THR A 1 232 ? -12.596 13.964 -10.853 1.00 56.97 232 THR A C 1
ATOM 1708 O O . THR A 1 232 ? -12.270 13.077 -11.637 1.00 56.97 232 THR A O 1
ATOM 1711 N N . SER A 1 233 ? -11.684 14.580 -10.081 1.00 52.19 233 SER A N 1
ATOM 1712 C CA . SER A 1 233 ? -10.242 14.266 -10.100 1.00 52.19 233 SER A CA 1
ATOM 1713 C C . SER A 1 233 ? -9.760 13.562 -8.819 1.00 52.19 233 SER A C 1
ATOM 1715 O O . SER A 1 233 ? -9.105 14.157 -7.968 1.00 52.19 233 SER A O 1
ATOM 1717 N N . GLY A 1 234 ? -10.111 12.286 -8.680 1.00 46.34 234 GLY A N 1
ATOM 1718 C CA . GLY A 1 234 ? -9.182 11.145 -8.640 1.00 46.34 234 GLY A CA 1
ATOM 1719 C C . GLY A 1 234 ? -7.965 11.090 -7.705 1.00 46.34 234 GLY A C 1
ATOM 1720 O O . GLY A 1 234 ? -7.180 10.158 -7.866 1.00 46.34 234 GLY A O 1
ATOM 1721 N N . ARG A 1 235 ? -7.743 12.002 -6.752 1.00 48.44 235 ARG A N 1
ATOM 1722 C CA . ARG A 1 235 ? -6.797 11.710 -5.662 1.00 48.44 235 ARG A CA 1
ATOM 1723 C C . ARG A 1 235 ? -7.592 11.027 -4.559 1.00 48.44 235 ARG A C 1
ATOM 1725 O O . ARG A 1 235 ? -8.188 11.720 -3.747 1.00 48.44 235 ARG A O 1
ATOM 1732 N N . ALA A 1 236 ? -7.646 9.695 -4.619 1.00 53.12 236 ALA A N 1
ATOM 1733 C CA . ALA A 1 236 ? -8.434 8.861 -3.716 1.00 53.12 236 ALA A CA 1
ATOM 1734 C C . ALA A 1 236 ? -8.318 9.370 -2.275 1.00 53.12 236 ALA A C 1
ATOM 1736 O O . ALA A 1 236 ? -7.212 9.473 -1.752 1.00 53.12 236 ALA A O 1
ATOM 1737 N N . SER A 1 237 ? -9.428 9.675 -1.609 1.00 64.00 237 SER A N 1
ATOM 1738 C CA . SER A 1 237 ? -9.421 10.088 -0.198 1.00 64.00 237 SER A CA 1
ATOM 1739 C C . SER A 1 237 ? -9.044 8.967 0.788 1.00 64.00 237 SER A C 1
ATOM 1741 O O . SER A 1 237 ? -9.394 9.059 1.959 1.00 64.00 237 SER A O 1
ATOM 1743 N N . THR A 1 238 ? -8.383 7.907 0.310 1.00 72.31 238 THR A N 1
ATOM 1744 C CA . THR A 1 238 ? -7.905 6.746 1.076 1.00 72.31 238 THR A CA 1
ATOM 1745 C C . THR A 1 238 ? -6.445 6.391 0.785 1.00 72.31 238 THR A C 1
ATOM 1747 O O . THR A 1 238 ? -6.062 5.226 0.890 1.00 72.31 238 THR A O 1
ATOM 1750 N N . VAL A 1 239 ? -5.620 7.352 0.348 1.00 86.06 239 VAL A N 1
ATOM 1751 C CA . VAL A 1 239 ? -4.211 7.070 0.009 1.00 86.06 239 VAL A CA 1
ATOM 1752 C C . VAL A 1 239 ? -3.461 6.513 1.219 1.00 86.06 239 VAL A C 1
ATOM 1754 O O . VAL A 1 239 ? -2.654 5.597 1.063 1.00 86.06 239 VAL A O 1
ATOM 1757 N N . ALA A 1 240 ? -3.707 7.042 2.419 1.00 91.94 240 ALA A N 1
ATOM 1758 C CA . ALA A 1 240 ? -2.968 6.621 3.604 1.00 91.94 240 ALA A CA 1
ATOM 1759 C C . ALA A 1 240 ? -3.403 5.229 4.092 1.00 91.94 240 ALA A C 1
ATOM 1761 O O . ALA A 1 240 ? -2.545 4.404 4.417 1.00 91.94 240 ALA A O 1
ATOM 1762 N N . LEU A 1 241 ? -4.706 4.936 4.080 1.00 94.19 241 LEU A N 1
ATOM 1763 C CA . LEU A 1 241 ? -5.243 3.612 4.395 1.00 94.19 241 LEU A CA 1
ATOM 1764 C C . LEU A 1 241 ? -4.760 2.548 3.404 1.00 94.19 241 LEU A C 1
ATOM 1766 O O . LEU A 1 241 ? -4.297 1.493 3.832 1.00 94.19 241 LEU A O 1
ATOM 1770 N N . GLN A 1 242 ? -4.788 2.834 2.100 1.00 93.38 242 GLN A N 1
ATOM 1771 C CA . GLN A 1 242 ? -4.298 1.911 1.066 1.00 93.38 242 GLN A CA 1
ATOM 1772 C C . GLN A 1 242 ? -2.779 1.703 1.138 1.00 93.38 242 GLN A C 1
ATOM 1774 O O . GLN A 1 242 ? -2.290 0.592 0.915 1.00 93.38 242 GLN A O 1
ATOM 1779 N N . HIS A 1 243 ? -2.016 2.746 1.490 1.00 93.69 243 HIS A N 1
ATOM 1780 C CA . HIS A 1 243 ? -0.580 2.612 1.756 1.00 93.69 243 HIS A CA 1
ATOM 1781 C C . HIS A 1 243 ? -0.331 1.657 2.923 1.00 93.69 243 HIS A C 1
ATOM 1783 O O . HIS A 1 243 ? 0.421 0.695 2.781 1.00 93.69 243 HIS A O 1
ATOM 1789 N N . LEU A 1 244 ? -1.014 1.862 4.054 1.00 94.81 244 LEU A N 1
ATOM 1790 C CA . LEU A 1 244 ? -0.888 0.979 5.212 1.00 94.81 244 LEU A CA 1
ATOM 1791 C C . LEU A 1 244 ? -1.288 -0.464 4.876 1.00 94.81 244 LEU A C 1
ATOM 1793 O O . LEU A 1 244 ? -0.578 -1.396 5.249 1.00 94.81 244 LEU A O 1
ATOM 1797 N N . GLN A 1 245 ? -2.392 -0.646 4.149 1.00 94.94 245 GLN A N 1
ATOM 1798 C CA . GLN A 1 245 ? -2.841 -1.947 3.655 1.00 94.94 245 GLN A CA 1
ATOM 1799 C C . GLN A 1 245 ? -1.738 -2.637 2.839 1.00 94.94 245 GLN A C 1
ATOM 1801 O O . GLN A 1 245 ? -1.439 -3.810 3.059 1.00 94.94 245 GLN A O 1
ATOM 1806 N N . SER A 1 246 ? -1.082 -1.897 1.942 1.00 93.75 246 SER A N 1
ATOM 1807 C CA . SER A 1 246 ? 0.017 -2.399 1.110 1.00 93.75 246 SER A CA 1
ATOM 1808 C C . SER A 1 246 ? 1.233 -2.804 1.947 1.00 93.75 246 SER A C 1
ATOM 1810 O O . SER A 1 246 ? 1.759 -3.900 1.753 1.00 93.75 246 SER A O 1
ATOM 1812 N N . CYS A 1 247 ? 1.635 -1.980 2.922 1.00 95.19 247 CYS A N 1
ATOM 1813 C CA . CYS A 1 247 ? 2.721 -2.295 3.856 1.00 95.19 247 CYS A CA 1
ATOM 1814 C C . CYS A 1 247 ? 2.440 -3.569 4.658 1.00 95.19 247 CYS A C 1
ATOM 1816 O O . CYS A 1 247 ? 3.286 -4.457 4.744 1.00 95.19 247 CYS A O 1
ATOM 1818 N N . LEU A 1 248 ? 1.239 -3.682 5.232 1.00 95.50 248 LEU A N 1
ATOM 1819 C CA . LEU A 1 248 ? 0.866 -4.846 6.028 1.00 95.50 248 LEU A CA 1
ATOM 1820 C C . LEU A 1 248 ? 0.760 -6.105 5.159 1.00 95.50 248 LEU A C 1
ATOM 1822 O O . LEU A 1 248 ? 1.255 -7.156 5.557 1.00 95.50 248 LEU A O 1
ATOM 1826 N N . ASN A 1 249 ? 0.189 -6.011 3.959 1.00 94.62 249 ASN A N 1
ATOM 1827 C CA . ASN A 1 249 ? 0.133 -7.137 3.026 1.00 94.62 249 ASN A CA 1
ATOM 1828 C C . ASN A 1 249 ? 1.528 -7.605 2.610 1.00 94.62 249 ASN A C 1
ATOM 1830 O O . ASN A 1 249 ? 1.781 -8.810 2.593 1.00 94.62 249 ASN A O 1
ATOM 1834 N N . LEU A 1 250 ? 2.443 -6.672 2.336 1.00 92.50 250 LEU A N 1
ATOM 1835 C CA . LEU A 1 250 ? 3.839 -6.997 2.066 1.00 92.50 250 LEU A CA 1
ATOM 1836 C C . LEU A 1 250 ? 4.463 -7.707 3.273 1.00 92.50 250 LEU A C 1
ATOM 1838 O O . LEU A 1 250 ? 4.953 -8.823 3.120 1.00 92.50 250 LEU A O 1
ATOM 1842 N N . ALA A 1 251 ? 4.338 -7.149 4.480 1.00 93.88 251 ALA A N 1
ATOM 1843 C CA . ALA A 1 251 ? 4.839 -7.766 5.706 1.00 93.88 251 ALA A CA 1
ATOM 1844 C C . ALA A 1 251 ? 4.302 -9.192 5.923 1.00 93.88 251 ALA A C 1
ATOM 1846 O O . ALA A 1 251 ? 5.085 -10.120 6.128 1.00 93.88 251 ALA A O 1
ATOM 1847 N N . PHE A 1 252 ? 2.985 -9.400 5.852 1.00 94.81 252 PHE A N 1
ATOM 1848 C CA . PHE A 1 252 ? 2.375 -10.709 6.107 1.00 94.81 252 PHE A CA 1
ATOM 1849 C C . PHE A 1 252 ? 2.615 -11.723 4.985 1.00 94.81 252 PHE A C 1
ATOM 1851 O O . PHE A 1 252 ? 2.688 -12.916 5.282 1.00 94.81 252 PHE A O 1
ATOM 1858 N N . SER A 1 253 ? 2.843 -11.285 3.740 1.00 90.50 253 SER A N 1
ATOM 1859 C CA . SER A 1 253 ? 3.280 -12.186 2.662 1.00 90.50 253 SER A CA 1
ATOM 1860 C C . SER A 1 253 ? 4.628 -12.850 2.971 1.00 90.50 253 SER A C 1
ATOM 1862 O O . SER A 1 253 ? 4.871 -13.984 2.572 1.00 90.50 253 SER A O 1
ATOM 1864 N N . THR A 1 254 ? 5.478 -12.208 3.784 1.00 89.81 254 THR A N 1
ATOM 1865 C CA . THR A 1 254 ? 6.786 -12.767 4.165 1.00 89.81 254 THR A CA 1
ATOM 1866 C C . THR A 1 254 ? 6.717 -13.904 5.198 1.00 89.81 254 THR A C 1
ATOM 1868 O O . THR A 1 254 ? 7.748 -14.472 5.584 1.00 89.81 254 THR A O 1
ATOM 1871 N N . LEU A 1 255 ? 5.520 -14.260 5.676 1.00 89.56 255 LEU A N 1
ATOM 1872 C CA . LEU A 1 255 ? 5.318 -15.488 6.448 1.00 89.56 255 LEU A CA 1
ATOM 1873 C C . LEU A 1 255 ? 5.430 -16.740 5.567 1.00 89.56 255 LEU A C 1
ATOM 1875 O O . LEU A 1 255 ? 5.736 -17.815 6.090 1.00 89.56 255 LEU A O 1
ATOM 1879 N N . GLU A 1 256 ? 5.231 -16.602 4.256 1.00 86.69 256 GLU A N 1
ATOM 1880 C CA . GLU A 1 256 ? 5.407 -17.689 3.300 1.00 86.69 256 GLU A CA 1
ATOM 1881 C C . GLU A 1 256 ? 6.902 -18.026 3.090 1.00 86.69 256 GLU A C 1
ATOM 1883 O O . GLU A 1 256 ? 7.779 -17.169 3.272 1.00 86.69 256 GLU A O 1
ATOM 1888 N N . PRO A 1 257 ? 7.239 -19.287 2.755 1.00 83.69 257 PRO A N 1
ATOM 1889 C CA . PRO A 1 257 ? 8.614 -19.691 2.465 1.00 83.69 257 PRO A CA 1
ATOM 1890 C C . PRO A 1 257 ? 9.210 -18.992 1.233 1.00 83.69 257 PRO A C 1
ATOM 1892 O O . PRO A 1 257 ? 8.520 -18.752 0.251 1.00 83.69 257 PRO A O 1
ATOM 1895 N N . LEU A 1 258 ? 10.529 -18.758 1.235 1.00 73.62 258 LEU A N 1
ATOM 1896 C CA . LEU A 1 258 ? 11.256 -18.123 0.112 1.00 73.62 258 LEU A CA 1
ATOM 1897 C C . LEU A 1 258 ? 11.284 -18.940 -1.190 1.00 73.62 258 LEU A C 1
ATOM 1899 O O . LEU A 1 258 ? 11.701 -18.436 -2.230 1.00 73.62 258 LEU A O 1
ATOM 1903 N N . SER A 1 259 ? 10.937 -20.224 -1.130 1.00 80.50 259 SER A N 1
ATOM 1904 C CA . SER A 1 259 ? 10.900 -21.105 -2.296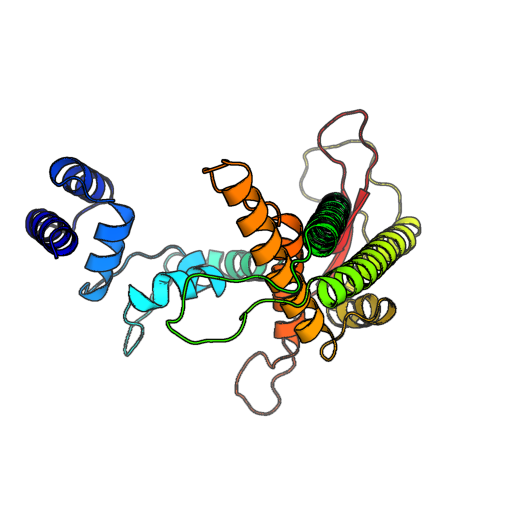 1.00 80.50 259 SER A CA 1
ATOM 1905 C C . SER A 1 259 ? 10.026 -22.318 -2.015 1.00 80.50 259 SER A C 1
ATOM 1907 O O . SER A 1 259 ? 9.939 -22.746 -0.865 1.00 80.50 259 SER A O 1
ATOM 1909 N N . ASP A 1 260 ? 9.540 -22.964 -3.071 1.00 82.50 260 ASP A N 1
ATOM 1910 C CA . ASP A 1 260 ? 8.772 -24.216 -2.989 1.00 82.50 260 ASP A CA 1
ATOM 1911 C C . ASP A 1 260 ? 9.600 -25.426 -2.513 1.00 82.50 260 ASP A C 1
ATOM 1913 O O . ASP A 1 260 ? 9.092 -26.543 -2.392 1.00 82.50 260 ASP A O 1
ATOM 1917 N N . LYS A 1 261 ? 10.901 -25.240 -2.248 1.00 85.50 261 LYS A N 1
ATOM 1918 C CA . LYS A 1 261 ? 11.759 -26.313 -1.746 1.00 85.50 261 LYS A CA 1
ATOM 1919 C C . LYS A 1 261 ? 11.307 -26.734 -0.341 1.00 85.50 261 LYS A C 1
ATOM 1921 O O . LYS A 1 261 ? 11.180 -25.876 0.539 1.00 85.50 261 LYS A O 1
ATOM 1926 N N . PRO A 1 262 ? 11.156 -28.046 -0.079 1.00 84.94 262 PRO A N 1
ATOM 1927 C CA . PRO A 1 262 ? 10.852 -28.543 1.257 1.00 84.94 262 PRO A CA 1
ATOM 1928 C C . PRO A 1 262 ? 11.848 -28.015 2.296 1.00 84.94 262 PRO A C 1
ATOM 1930 O O . PRO A 1 262 ? 13.060 -28.145 2.128 1.00 84.94 262 PRO A O 1
ATOM 1933 N N . GLY A 1 263 ? 11.332 -27.416 3.372 1.00 84.06 263 GLY A N 1
ATOM 1934 C CA . GLY A 1 263 ? 12.145 -26.870 4.463 1.00 84.06 263 GLY A CA 1
ATOM 1935 C C . GLY A 1 263 ? 12.700 -25.460 4.231 1.00 84.06 263 GLY A C 1
ATOM 1936 O O . GLY A 1 263 ? 13.483 -24.989 5.058 1.00 84.06 263 GLY A O 1
ATOM 1937 N N . ALA A 1 264 ? 12.308 -24.771 3.154 1.00 86.50 264 ALA A N 1
ATOM 1938 C CA . ALA A 1 264 ? 12.664 -23.369 2.967 1.00 86.50 264 ALA A CA 1
ATOM 1939 C C . ALA A 1 264 ? 12.167 -22.514 4.154 1.00 86.50 264 ALA A C 1
ATOM 1941 O O . ALA A 1 264 ? 11.022 -22.666 4.593 1.00 86.50 264 ALA A O 1
ATOM 1942 N N . PRO A 1 265 ? 13.014 -21.631 4.716 1.00 87.94 265 PRO A N 1
ATOM 1943 C CA . PRO A 1 265 ? 12.592 -20.762 5.800 1.00 87.94 265 PRO A CA 1
ATOM 1944 C C . PRO A 1 265 ? 11.550 -19.741 5.315 1.00 87.94 265 PRO A C 1
ATOM 1946 O O . PRO A 1 265 ? 11.585 -19.344 4.146 1.00 87.94 265 PRO A O 1
ATOM 1949 N N . PRO A 1 266 ? 10.685 -19.251 6.221 1.00 89.94 266 PRO A N 1
ATOM 1950 C CA . PRO A 1 266 ? 9.854 -18.082 5.958 1.00 89.94 266 PRO A CA 1
ATOM 1951 C C . PRO A 1 266 ? 10.690 -16.874 5.522 1.00 89.94 266 PRO A C 1
ATOM 1953 O O . PRO A 1 266 ? 11.772 -16.637 6.080 1.00 89.94 266 PRO A O 1
ATOM 1956 N N . ALA A 1 267 ? 10.173 -16.090 4.578 1.00 89.56 267 ALA A N 1
ATOM 1957 C CA . ALA A 1 267 ? 10.884 -14.955 3.999 1.00 89.56 267 ALA A CA 1
ATOM 1958 C C . ALA A 1 267 ? 11.274 -13.885 5.020 1.00 89.56 267 ALA A C 1
ATOM 1960 O O . ALA A 1 267 ? 12.380 -13.354 4.929 1.00 89.56 267 ALA A O 1
ATOM 1961 N N . HIS A 1 268 ? 10.466 -13.652 6.059 1.00 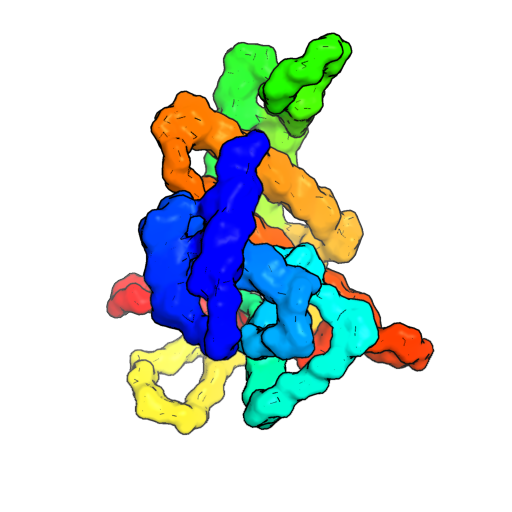90.69 268 HIS A N 1
ATOM 1962 C CA . HIS A 1 268 ? 10.755 -12.654 7.096 1.00 90.69 268 HIS A CA 1
ATOM 1963 C C . HIS A 1 268 ? 12.099 -12.859 7.814 1.00 90.69 268 HIS A C 1
ATOM 1965 O O . HIS A 1 268 ? 12.624 -11.922 8.414 1.00 90.69 268 HIS A O 1
ATOM 1971 N N . LYS A 1 269 ? 12.692 -14.063 7.766 1.00 90.44 269 LYS A N 1
ATOM 1972 C CA . LYS A 1 269 ? 14.035 -14.305 8.323 1.00 90.44 269 LYS A CA 1
ATOM 1973 C C . LYS A 1 269 ? 15.139 -13.539 7.585 1.00 90.44 269 LYS A C 1
ATOM 1975 O O . LYS A 1 269 ? 16.183 -13.291 8.186 1.00 90.44 269 LYS A O 1
ATOM 1980 N N . GLY A 1 270 ? 14.908 -13.171 6.323 1.00 89.31 270 GLY A N 1
ATOM 1981 C CA . GLY A 1 270 ? 15.800 -12.327 5.525 1.00 89.31 270 GLY A CA 1
ATOM 1982 C C . GLY A 1 270 ? 15.662 -10.829 5.810 1.00 89.31 270 GLY A C 1
ATOM 1983 O O . GLY A 1 270 ? 16.533 -10.064 5.416 1.00 89.31 270 GLY A O 1
ATOM 1984 N N . PHE A 1 271 ? 14.618 -10.411 6.531 1.00 91.69 271 PHE A N 1
ATOM 1985 C CA . PHE A 1 271 ? 14.327 -9.002 6.779 1.00 91.69 271 PHE A CA 1
ATOM 1986 C C . PHE A 1 271 ? 14.868 -8.519 8.130 1.00 91.69 271 PHE A C 1
ATOM 1988 O O . PHE A 1 271 ? 15.121 -9.282 9.080 1.00 91.69 271 PHE A O 1
ATOM 1995 N N . ARG A 1 272 ? 15.030 -7.202 8.216 1.00 94.12 272 ARG A N 1
ATOM 1996 C CA . ARG A 1 272 ? 15.291 -6.453 9.444 1.00 94.12 272 ARG A CA 1
ATOM 1997 C C . ARG A 1 272 ? 14.168 -5.449 9.631 1.00 94.12 272 ARG A C 1
ATOM 1999 O O . ARG A 1 272 ? 13.616 -4.974 8.655 1.00 94.12 272 ARG A O 1
ATOM 2006 N N . VAL A 1 273 ? 13.864 -5.162 10.888 1.00 94.75 273 VAL A N 1
ATOM 2007 C CA . VAL A 1 273 ? 12.959 -4.079 11.272 1.00 94.75 273 VAL A CA 1
ATOM 2008 C C . VAL A 1 273 ? 13.811 -2.984 11.873 1.00 94.75 273 VAL A C 1
ATOM 2010 O O . VAL A 1 273 ? 14.611 -3.277 12.771 1.00 94.75 273 VAL A O 1
ATOM 2013 N N . HIS A 1 274 ? 13.646 -1.754 11.413 1.00 93.50 274 HIS A N 1
ATOM 2014 C CA . HIS A 1 274 ? 14.368 -0.601 11.917 1.00 93.50 274 HIS A CA 1
ATOM 2015 C C . HIS A 1 274 ? 13.397 0.478 12.398 1.00 93.50 274 HIS A C 1
ATOM 2017 O O . HIS A 1 274 ? 12.641 1.056 11.626 1.00 93.50 274 HIS A O 1
ATOM 2023 N N . VAL A 1 275 ? 13.418 0.769 13.699 1.00 92.31 275 VAL A N 1
ATOM 2024 C CA . VAL A 1 275 ? 12.644 1.876 14.275 1.00 92.31 275 VAL A CA 1
ATOM 2025 C C . VAL A 1 275 ? 13.572 3.055 14.495 1.00 92.31 275 VAL A C 1
ATOM 2027 O O . VAL A 1 275 ? 14.516 2.946 15.278 1.00 92.31 275 VAL A O 1
ATOM 2030 N N . HIS A 1 276 ? 13.296 4.185 13.856 1.00 89.56 276 HIS A N 1
ATOM 2031 C CA . HIS A 1 276 ? 14.154 5.366 13.917 1.00 89.56 276 HIS A CA 1
ATOM 2032 C C . HIS A 1 276 ? 13.344 6.658 14.024 1.00 89.56 276 HIS A C 1
ATOM 2034 O O . HIS A 1 276 ? 12.135 6.684 13.798 1.00 89.56 276 HIS A O 1
ATOM 2040 N N . MET A 1 277 ? 14.013 7.741 14.418 1.00 85.88 277 MET A N 1
ATOM 2041 C CA . MET A 1 277 ? 13.414 9.074 14.471 1.00 85.88 277 MET A CA 1
ATOM 2042 C C . MET A 1 277 ? 13.701 9.819 13.169 1.00 85.88 277 MET A C 1
ATOM 2044 O O . MET A 1 277 ? 14.841 10.206 12.912 1.00 85.88 277 MET A O 1
ATOM 2048 N N . GLN A 1 278 ? 12.671 10.084 12.373 1.00 76.75 278 GLN A N 1
ATOM 2049 C CA . GLN A 1 278 ? 12.794 10.834 11.130 1.00 76.75 278 GLN A CA 1
ATOM 2050 C C . GLN A 1 278 ? 12.491 12.320 11.372 1.00 76.75 278 GLN A C 1
ATOM 2052 O O . GLN A 1 278 ? 11.445 12.686 11.917 1.00 76.75 278 GLN A O 1
ATOM 2057 N N . ARG A 1 279 ? 13.400 13.213 10.955 1.00 66.75 279 ARG A N 1
ATOM 2058 C CA . ARG A 1 279 ? 13.109 14.655 10.885 1.00 66.75 279 ARG A CA 1
ATOM 2059 C C . ARG A 1 279 ? 12.358 14.944 9.594 1.00 66.75 279 ARG A C 1
ATOM 2061 O O . ARG A 1 279 ? 12.829 14.613 8.509 1.00 66.75 279 ARG A O 1
ATOM 2068 N N . SER A 1 280 ? 11.208 15.597 9.698 1.00 58.28 280 SER A N 1
ATOM 2069 C CA . SER A 1 280 ? 10.547 16.140 8.513 1.00 58.28 280 SER A CA 1
ATOM 2070 C C . SER A 1 280 ? 11.241 17.434 8.078 1.00 58.28 280 SER A C 1
ATOM 2072 O O . SER A 1 280 ? 11.781 18.171 8.899 1.00 58.28 280 SER A O 1
ATOM 2074 N N . TRP A 1 281 ? 11.269 17.702 6.772 1.00 44.62 281 TRP A N 1
ATOM 2075 C CA . TRP A 1 281 ? 11.943 18.879 6.222 1.00 44.62 281 TRP A CA 1
ATOM 2076 C C . TRP A 1 281 ? 11.278 20.165 6.759 1.00 44.62 281 TRP A C 1
ATOM 2078 O O . TRP A 1 281 ? 10.082 20.394 6.544 1.00 44.62 281 TRP A O 1
ATOM 2088 N N . GLY A 1 282 ? 12.055 20.969 7.495 1.00 46.59 282 GLY A N 1
ATOM 2089 C CA . GLY A 1 282 ? 11.641 22.217 8.151 1.00 46.59 282 GLY A CA 1
ATOM 2090 C C . GLY A 1 282 ? 12.250 22.361 9.554 1.00 46.59 282 GLY A C 1
ATOM 2091 O O . GLY A 1 282 ? 12.177 21.430 10.347 1.00 46.59 282 GLY A O 1
ATOM 2092 N N . ALA A 1 283 ? 12.844 23.520 9.863 1.00 46.59 283 ALA A N 1
ATOM 2093 C CA . ALA A 1 283 ? 13.598 23.760 11.104 1.00 46.59 283 ALA A CA 1
ATOM 2094 C C . ALA A 1 283 ? 12.771 23.608 12.401 1.00 46.59 283 ALA A C 1
ATOM 2096 O O . ALA A 1 283 ? 13.340 23.310 13.447 1.00 46.59 283 ALA A O 1
ATOM 2097 N N . ASP A 1 284 ? 11.443 23.742 12.312 1.00 50.53 284 ASP A N 1
ATOM 2098 C CA . ASP A 1 284 ? 10.527 23.737 13.463 1.00 50.53 284 ASP A CA 1
ATOM 2099 C C . ASP A 1 284 ? 9.766 22.415 13.660 1.00 50.53 284 ASP A C 1
ATOM 2101 O O . ASP A 1 284 ? 8.919 22.309 14.550 1.00 50.53 284 ASP A O 1
ATOM 2105 N N . LYS A 1 285 ? 10.007 21.393 12.827 1.00 60.47 285 LYS A N 1
ATOM 2106 C CA . LYS A 1 285 ? 9.257 20.136 12.928 1.00 60.47 285 LYS A CA 1
ATOM 2107 C C . LYS A 1 285 ? 9.964 19.135 13.838 1.00 60.47 285 LYS A C 1
ATOM 2109 O O . LYS A 1 285 ? 11.107 18.748 13.600 1.00 60.47 285 LYS A O 1
ATOM 2114 N N . LEU A 1 286 ? 9.244 18.693 14.869 1.00 66.44 286 LEU A N 1
ATOM 2115 C CA . LEU A 1 286 ? 9.683 17.638 15.782 1.00 66.44 286 LEU A CA 1
ATOM 2116 C C . LEU A 1 286 ? 9.982 16.349 15.004 1.00 66.44 286 LEU A C 1
ATOM 2118 O O . LEU A 1 286 ? 9.279 16.005 14.051 1.00 66.44 286 LEU A O 1
ATOM 2122 N N . ALA A 1 287 ? 11.035 15.643 15.418 1.00 76.00 287 ALA A N 1
ATOM 2123 C CA . ALA A 1 287 ? 11.314 14.311 14.904 1.00 76.00 287 ALA A CA 1
ATOM 2124 C C . ALA A 1 287 ? 10.179 13.360 15.309 1.00 76.00 287 ALA A C 1
ATOM 2126 O O . ALA A 1 287 ? 9.691 13.426 16.440 1.00 76.00 287 ALA A O 1
ATOM 2127 N N . ALA A 1 288 ? 9.767 12.497 14.386 1.00 84.69 288 ALA A N 1
ATOM 2128 C CA . ALA A 1 288 ? 8.686 11.545 14.598 1.00 84.69 288 ALA A CA 1
ATOM 2129 C C . ALA A 1 288 ? 9.182 10.114 14.348 1.00 84.69 288 ALA A C 1
ATOM 2131 O O . ALA A 1 288 ? 10.089 9.926 13.534 1.00 84.69 288 ALA A O 1
ATOM 2132 N N . PRO A 1 289 ? 8.622 9.113 15.044 1.00 90.12 289 PRO A N 1
ATOM 2133 C CA . PRO A 1 289 ? 9.021 7.732 14.846 1.00 90.12 289 PRO A CA 1
ATOM 2134 C C . PRO A 1 289 ? 8.585 7.216 13.472 1.00 90.12 289 PRO A C 1
ATOM 2136 O O . PRO A 1 289 ? 7.475 7.495 13.005 1.00 90.12 289 PRO A O 1
ATOM 2139 N N . THR A 1 290 ? 9.458 6.410 12.882 1.00 91.62 290 THR A N 1
ATOM 2140 C CA . THR A 1 290 ? 9.235 5.678 11.638 1.00 91.62 290 THR A CA 1
ATOM 2141 C C . THR A 1 290 ? 9.606 4.217 11.860 1.00 91.62 290 THR A C 1
ATOM 2143 O O . THR A 1 290 ? 10.628 3.913 12.482 1.00 91.62 290 THR A O 1
ATOM 2146 N N . LEU A 1 291 ? 8.738 3.325 11.391 1.00 94.31 291 LEU A N 1
ATOM 2147 C CA . LEU A 1 291 ? 8.972 1.889 11.311 1.00 94.31 291 LEU A CA 1
ATOM 2148 C C . LEU A 1 291 ? 9.335 1.539 9.869 1.00 94.31 291 LEU A C 1
ATOM 2150 O O . LEU A 1 291 ? 8.503 1.758 8.989 1.00 94.31 291 LEU A O 1
ATOM 2154 N N . SER A 1 292 ? 10.528 0.986 9.676 1.00 93.00 292 SER A N 1
ATOM 2155 C CA . SER A 1 292 ? 11.066 0.503 8.399 1.00 93.00 292 SER A CA 1
ATOM 2156 C C . SER A 1 292 ? 11.327 -0.998 8.430 1.00 93.00 292 SER A C 1
ATOM 2158 O O . SER A 1 292 ? 11.645 -1.515 9.533 1.00 93.00 292 SER A O 1
#

Secondary structure (DSSP, 8-state):
-HHHHHHHHHHHHT-SS---HHHHHHHHHHHT--HHHHHHHHGGG-S-----THHHH-HHHHHHTTTTS--TTPPP--TTGGGHHHHHHHHT---EEHHHHHHHHHHHHHHHHHHHHHHHTT--B---S--TT----S-BHHHHHHHHHHHHHHHHHHHHHHHHHHTTSPPPPSS----S----SEEEEETHHHHHHHHTTT-STTTHHHHHHHHHHHHHHHHHHHHHTT--S---TTHHHHHHHHHHHHHHHTTSBSSSSTTPPBGGGG-EEEEEEEPPSSTTPPPEEEE-

=== Feature glossary ===
The record interleaves many kinds of information about one protein. Here is each kind framed as the question it answers.

Q: What are the backbone torsion angles?
A: φ (phi) and ψ (psi) are the two rotatable backbone dihedrals per residue: φ is the C(i-1)–N–Cα–C torsion, ψ is the N–Cα–C–N(i+1) torsion, both in degrees on (−180°, 180°]. α-helical residues cluster near (−60°, −45°); β-strand residues near (−120°, +130°). A Ramachandran plot is simply a scatter of (φ, ψ) for every residue.

Q: What is the amino-acid chain?
A: This is the polypeptide sequence — one letter per residue, N-terminus first. Length ranges from a few dozen residues for small domains to over a thousand for large multi-domain proteins.

Q: How mobile is each atom in the crystal?
A: For experimental (PDB) structures, the B-factor (temperature factor) quantifies the positional spread of each atom in the crystal — a combination of thermal vibration and static disorder — in units of Å². High B-factors mark flexible loops or poorly resolved regions; low B-factors mark the rigid, well-ordered core.

Q: Are the domains correctly placed relative to each other?
A: Predicted Aligned Error (PAE) is an AlphaFold confidence matrix: entry (i, j) is the expected error in the position of residue j, in ångströms, when the prediction is superimposed on the true structure at residue i. Low PAE within a block of residues means that block is internally rigid and well-predicted; high PAE between two blocks means their relative placement is uncertain even if each block individually is confident.

Q: How confident is the AlphaFold model at each residue?
A: pLDDT is t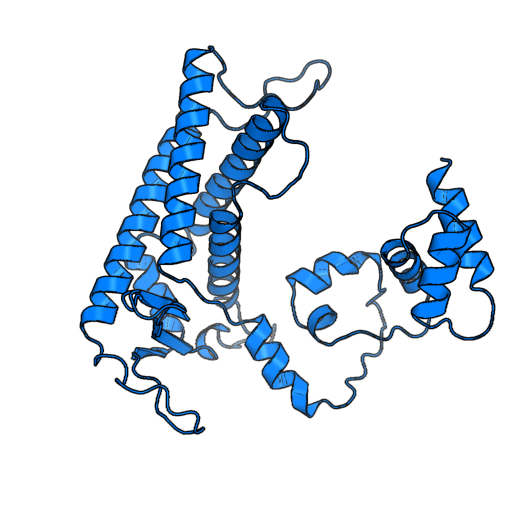he predicted lDDT-Cα score: AlphaFold's confidence that the local environment of each residue (all inter-atomic distances within 15 Å) is correctly placed. It is a per-residue number between 0 and 100, with higher meaning more reliable.

Q: What family and function is it annotated with?
A: Functional annotations link the protein to curated databases. InterPro entries identify conserved domains and families by matching the sequence against member-database signatures (Pfam, PROSITE, CDD, …). Gene Ontology (GO) terms describe molecular function, biological process, and cellular component in a controlled vocabulary. CATH places the structure in a hierarchical fold classification (Class/Architecture/Topology/Homologous-superfamily). The organism is the source species.

Q: How big and how compact is the whole molecule?
A: Three whole-structure scalars: the radius of gyration (RMS distance of Cα from centroid, in Å), the count of Cα–Cα contacts (pairs closer than 8 Å and separated by more than four residues in sequence — i.e. tertiary, not local, contacts), and the bounding-box dimensions. Together they distinguish compact globular folds from extended fibres or disordered chains.

Q: What known structures does this most resemble?
A: The Foldseek neighbor list gives the closest experimentally determined structures in the PDB, ranked by structural alignment. TM-score near 1 means near-identical fold; near 0.3 means only rough topology match. This is how one finds what a novel AlphaFold prediction most resembles in the solved-structure universe.

Q: Which residues are buried vs exposed?
A: SASA measures how much of the protein is reachable by solvent. It is computed by rolling a water-sized probe over the atomic surface and summing the exposed area (Å²). Per-residue SASA distinguishes core (buried, low SASA) from surface (exposed, high SASA) residues; total SASA is a whole-molecule size measure.

Q: Which residues are in helices, strands, or loops?
A: Eight-state secondary structure (DSSP): H is the canonical α-helix, G the tighter 3₁₀-helix, I the wider π-helix; E/B are β-structure, T and S are turns and bends, and '-' is everything else. DSSP derives these from the pattern of main-chain N–H···O=C hydrogen bonds, not from the sequence.

Q: Where is each backbone atom in 3D?
A: Structure coordinates are given as an mmCIF _atom_site loop: one row per atom with element, residue name, chain id, sequence number, and x/y/z position in Å. Only the four main-chain atoms per residue are included here; side chains are omitted to keep the record compact.

Q: What if only a Cα trace is available?
A: Three-state secondary structure (P-SEA) collapses the eight DSSP classes into helix (a), strand (b), and coil (c). P-SEA assigns these from Cα geometry alone — distances and angles — without requiring backbone oxygens, so it works on any Cα trace.

Q: What do the rendered images show?
A: The six renders are orthographic views along the three Cartesian axes in both directions. Representation (cartoon, sticks, or surface) and color scheme (sequence-rainbow or by-chain) vary across proteins so the training set covers all the common visualization conventions.

Q: What does the local fold look like, residue by residue?
A: Foldseek's 3Di representation compresses backbone geometry into a per-residue letter drawn from a learned twenty-state alphabet. It captures the tertiary interaction pattern around each residue — which residues are packed against it in space, regardless of where they are in sequence.

Q: What do the diagnostic plots show?
A: The contact map is a binary N×N matrix image: pixel (i, j) is dark where Cα_i and Cα_j are within 8 Å and |i−j|>4. Because the |i−j|>4 filter removes local helical contacts, off-diagonal stripes parallel to the main diagonal indicate parallel β-sheets; stripes perpendicular to it indicate antiparallel β-sheets. The Ramachandran plot scatters every residue's (φ, ψ) pair against the sterically allowed regions. The PAE heatmap renders the predicted-aligned-error matrix.